Protein 3B8B (pdb70)

Organism: Bacteroides thetaiotaomicron (strain ATCC 29148 / DSM 2079 / JCM 5827 / CCUG 10774 / NCTC 10582 / VPI-5482 / E50) (NCBI:txid226186)

Structure (mmCIF, N/CA/C/O backbone):
data_3B8B
#
_entry.id   3B8B
#
_cell.length_a   93.927
_cell.length_b   93.927
_cell.length_c   140.783
_cell.angle_alpha   90.000
_cell.angle_beta   90.000
_cell.angle_gamma   120.000
#
_symmetry.space_group_name_H-M   'P 61 2 2'
#
loop_
_entity.id
_entity.type
_entity.pdbx_description
1 polymer 'CysQ, sulfite synthesis pathway protein'
2 non-polymer 'SULFATE ION'
3 non-polymer 'CHLORIDE ION'
4 water water
#
loop_
_atom_site.group_PDB
_atom_site.id
_atom_site.type_symbol
_atom_site.label_atom_id
_atom_site.label_alt_id
_atom_site.label_comp_id
_atom_site.label_asym_id
_atom_site.label_entity_id
_atom_site.label_seq_id
_atom_site.pdbx_PDB_ins_code
_atom_site.Cartn_x
_atom_site.Cartn_y
_atom_site.Cartn_z
_atom_site.occupancy
_atom_site.B_iso_or_equiv
_atom_site.auth_seq_id
_atom_site.auth_comp_id
_atom_site.auth_asym_id
_atom_site.auth_atom_id
_atom_site.pdbx_PDB_model_num
ATOM 1 N N . ASN A 1 17 ? 21.372 28.080 12.128 1.00 44.88 -7 ASN A N 1
ATOM 2 C CA . ASN A 1 17 ? 22.702 27.556 12.462 1.00 44.81 -7 ASN A CA 1
ATOM 3 C C . ASN A 1 17 ? 23.656 28.371 11.600 1.00 43.29 -7 ASN A C 1
ATOM 4 O O . ASN A 1 17 ? 23.713 29.604 11.753 1.00 43.90 -7 ASN A O 1
ATOM 9 N N . LEU A 1 18 ? 24.384 27.736 10.690 1.00 40.42 -6 LEU A N 1
ATOM 10 C CA . LEU A 1 18 ? 24.696 28.461 9.472 1.00 37.83 -6 LEU A CA 1
ATOM 11 C C . LEU A 1 18 ? 23.395 28.487 8.608 1.00 36.07 -6 LEU A C 1
ATOM 12 O O . LEU A 1 18 ? 23.298 29.378 7.771 1.00 37.06 -6 LEU A O 1
ATOM 17 N N . TYR A 1 19 ? 22.430 27.561 8.836 1.00 33.61 -5 TYR A N 1
ATOM 18 C CA . TYR A 1 19 ? 21.165 27.351 7.977 1.00 31.10 -5 TYR A CA 1
ATOM 19 C C . TYR A 1 19 ? 19.801 27.910 8.384 1.00 29.49 -5 TYR A C 1
ATOM 20 O O . TYR A 1 19 ? 18.888 28.008 7.541 1.00 28.16 -5 TYR A O 1
ATOM 29 N N . PHE A 1 20 ? 19.588 28.227 9.665 1.00 27.50 -4 PHE A N 1
ATOM 30 C CA A PHE A 1 20 ? 18.305 28.730 10.107 0.50 26.87 -4 PHE A CA 1
ATOM 31 C CA B PHE A 1 20 ? 18.304 28.726 10.105 0.50 26.83 -4 PHE A CA 1
ATOM 32 C C . PHE A 1 20 ? 17.903 30.006 9.369 1.00 25.21 -4 PHE A C 1
ATOM 33 O O . PHE A 1 20 ? 16.774 30.151 8.954 1.00 24.31 -4 PHE A O 1
ATOM 48 N N . GLN A 1 21 ? 18.847 30.931 9.186 1.00 23.62 -3 GLN A N 1
ATOM 49 C CA . GLN A 1 21 ? 18.506 32.177 8.511 1.00 22.95 -3 GLN A CA 1
ATOM 50 C C . GLN A 1 21 ? 18.073 31.930 7.067 1.00 20.66 -3 GLN A C 1
ATOM 51 O O . GLN A 1 21 ? 17.167 32.559 6.586 1.00 18.04 -3 GLN A O 1
ATOM 57 N N . SER A 1 22 ? 18.741 30.994 6.379 1.00 19.38 -2 SER A N 1
ATOM 58 C CA . SER A 1 22 ? 18.318 30.668 5.026 1.00 19.05 -2 SER A CA 1
ATOM 59 C C . SER A 1 22 ? 16.917 30.037 4.975 1.00 18.59 -2 SER A C 1
ATOM 60 O O . SER A 1 22 ? 16.131 30.304 4.066 1.00 18.27 -2 SER A O 1
ATOM 63 N N . ASN A 1 23 ? 16.589 29.204 5.967 1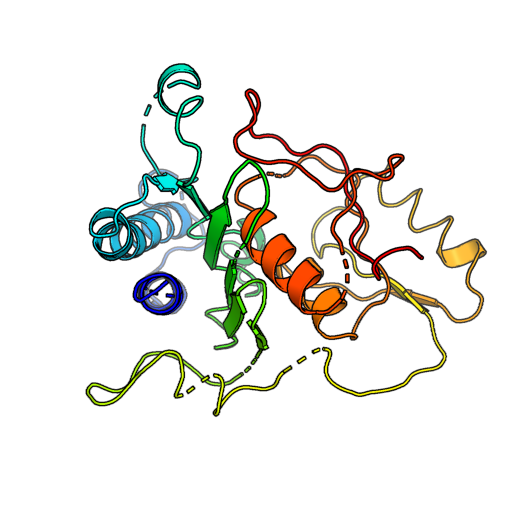.00 18.16 -1 ASN A N 1
ATOM 64 C CA . ASN A 1 23 ? 15.215 28.693 6.051 1.00 19.43 -1 ASN A CA 1
ATOM 65 C C . ASN A 1 23 ? 14.174 29.789 6.267 1.00 18.20 -1 ASN A C 1
ATOM 66 O O . ASN A 1 23 ? 13.110 29.780 5.694 1.00 18.97 -1 ASN A O 1
ATOM 71 N N . ALA A 1 24 ? 14.503 30.744 7.122 1.00 18.87 0 ALA A N 1
ATOM 72 C CA . ALA A 1 24 ? 13.649 31.904 7.328 1.00 19.35 0 ALA A CA 1
ATOM 73 C C . ALA A 1 24 ? 13.427 32.676 6.025 1.00 18.59 0 ALA A C 1
ATOM 74 O O . ALA A 1 24 ? 12.316 33.039 5.667 1.00 19.89 0 ALA A O 1
ATOM 84 N N . ALA A 1 26 ? 13.663 31.439 3.036 1.00 18.25 2 ALA A N 1
ATOM 85 C CA . ALA A 1 26 ? 12.820 30.577 2.204 1.00 18.32 2 ALA A CA 1
ATOM 86 C C . ALA A 1 26 ? 11.339 30.785 2.494 1.00 18.06 2 ALA A C 1
ATOM 87 O O . ALA A 1 26 ? 10.514 30.892 1.582 1.00 18.22 2 ALA A O 1
ATOM 89 N N . ALA A 1 27 ? 10.999 30.860 3.768 1.00 18.37 3 ALA A N 1
ATOM 90 C CA . ALA A 1 27 ? 9.615 31.093 4.175 1.00 18.88 3 ALA A CA 1
ATOM 91 C C . ALA A 1 27 ? 9.087 32.439 3.659 1.00 19.45 3 ALA A C 1
ATOM 92 O O . ALA A 1 27 ? 7.966 32.535 3.136 1.00 19.38 3 ALA A O 1
ATOM 94 N N . ILE A 1 28 ? 9.899 33.480 3.767 1.00 18.82 4 ILE A N 1
ATOM 95 C CA . ILE A 1 28 ? 9.534 34.806 3.277 1.00 19.44 4 ILE A CA 1
ATOM 96 C C . ILE A 1 28 ? 9.326 34.759 1.761 1.00 19.34 4 ILE A C 1
ATOM 97 O O . ILE A 1 28 ? 8.320 35.224 1.230 1.00 20.61 4 ILE A O 1
ATOM 102 N N . ASP A 1 29 ? 10.303 34.186 1.056 1.00 19.38 5 ASP A N 1
ATOM 103 C CA . ASP A 1 29 ? 10.266 34.029 -0.406 1.00 19.23 5 ASP A CA 1
ATOM 104 C C . ASP A 1 29 ? 8.985 33.301 -0.807 1.00 19.25 5 ASP A C 1
ATOM 105 O O . ASP A 1 29 ? 8.236 33.772 -1.682 1.00 19.57 5 ASP A O 1
ATOM 110 N N . ALA A 1 30 ? 8.733 32.171 -0.157 1.00 18.87 6 ALA A N 1
ATOM 111 C CA . ALA A 1 30 ? 7.552 31.363 -0.455 1.00 19.09 6 ALA A CA 1
ATOM 112 C C . ALA A 1 30 ? 6.244 32.155 -0.242 1.00 19.16 6 ALA A C 1
ATOM 113 O O . ALA A 1 30 ? 5.305 32.064 -1.054 1.00 19.45 6 ALA A O 1
ATOM 115 N N . ALA A 1 31 ? 6.174 32.882 0.870 1.00 19.90 7 ALA A N 1
ATOM 116 C CA . ALA A 1 31 ? 4.954 33.618 1.195 1.00 19.49 7 ALA A CA 1
ATOM 117 C C . ALA A 1 31 ? 4.673 34.673 0.125 1.00 19.92 7 ALA A C 1
ATOM 118 O O . ALA A 1 31 ? 3.518 34.889 -0.277 1.00 20.88 7 ALA A O 1
ATOM 120 N N . LEU A 1 32 ? 5.709 35.388 -0.298 1.00 19.23 8 LEU A N 1
ATOM 121 C CA . LEU A 1 32 ? 5.542 36.420 -1.322 1.00 19.52 8 LEU A CA 1
ATOM 122 C C . LEU A 1 32 ? 5.149 35.821 -2.669 1.00 20.24 8 LEU A C 1
ATOM 123 O O . LEU A 1 32 ? 4.312 36.364 -3.396 1.00 20.44 8 LEU A O 1
ATOM 128 N N . LYS A 1 33 ? 5.781 34.707 -3.029 1.00 20.16 9 LYS A N 1
ATOM 129 C CA . LYS A 1 33 ? 5.433 34.028 -4.264 1.00 21.24 9 LYS A CA 1
ATOM 130 C C . LYS A 1 33 ? 3.953 33.582 -4.238 1.00 19.83 9 LYS A C 1
ATOM 131 O O . LYS A 1 33 ? 3.225 33.744 -5.246 1.00 20.40 9 LYS A O 1
ATOM 137 N N . ALA A 1 34 ? 3.516 32.999 -3.123 1.00 19.64 10 ALA A N 1
ATOM 138 C CA . ALA A 1 34 ? 2.118 32.607 -2.966 1.00 20.13 10 ALA A CA 1
ATOM 139 C C . ALA A 1 34 ? 1.213 33.822 -3.106 1.00 19.39 10 ALA A C 1
ATOM 140 O O . ALA A 1 34 ? 0.168 33.787 -3.774 1.00 18.87 10 ALA A O 1
ATOM 142 N N . GLY A 1 35 ? 1.605 34.897 -2.452 1.00 20.12 11 GLY A N 1
ATOM 143 C CA . GLY A 1 35 ? 0.873 36.154 -2.507 1.00 20.25 11 GLY A CA 1
ATOM 144 C C . GLY A 1 35 ? 0.613 36.623 -3.921 1.00 20.91 11 GLY A C 1
ATOM 145 O O . GLY A 1 35 ? -0.501 37.027 -4.256 1.00 20.67 11 GLY A O 1
ATOM 146 N N . GLU A 1 36 ? 1.639 36.571 -4.765 1.00 21.89 12 GLU A N 1
ATOM 147 C CA A GLU A 1 36 ? 1.533 36.936 -6.176 0.50 21.96 12 GLU A CA 1
ATOM 148 C CA B GLU A 1 36 ? 1.469 36.976 -6.165 0.50 21.69 12 GLU A CA 1
ATOM 149 C C . GLU A 1 36 ? 0.469 36.099 -6.903 1.00 21.50 12 GLU A C 1
ATOM 150 O O . GLU A 1 36 ? -0.346 36.629 -7.672 1.00 20.92 12 GLU A O 1
ATOM 161 N N . LYS A 1 37 ? 0.507 34.781 -6.683 1.00 21.42 13 LYS A N 1
ATOM 162 C CA . LYS A 1 37 ? -0.439 33.883 -7.326 1.00 21.29 13 LYS A CA 1
ATOM 163 C C . LYS A 1 37 ? -1.869 34.212 -6.898 1.00 21.40 13 LYS A C 1
ATOM 164 O O . LYS A 1 37 ? -2.789 34.230 -7.712 1.00 20.72 13 LYS A O 1
ATOM 170 N N . ILE A 1 38 ? -2.042 34.436 -5.603 1.00 20.37 14 ILE A N 1
ATOM 171 C CA . ILE A 1 38 ? -3.362 34.729 -5.064 1.00 20.37 14 ILE A CA 1
ATOM 172 C C . ILE A 1 38 ? -3.886 36.043 -5.633 1.00 20.38 14 ILE A C 1
ATOM 173 O O . ILE A 1 38 ? -5.041 36.140 -6.036 1.00 19.17 14 ILE A O 1
ATOM 178 N N . LEU A 1 39 ? -3.044 37.067 -5.611 1.00 21.58 15 LEU A N 1
ATOM 179 C CA A LEU A 1 39 ? -3.466 38.397 -6.013 0.50 22.78 15 LEU A CA 1
ATOM 180 C CA B LEU A 1 39 ? -3.446 38.401 -6.057 0.50 22.66 15 LEU A CA 1
ATOM 181 C C . LEU A 1 39 ? -3.793 38.422 -7.516 1.00 23.72 15 LEU A C 1
ATOM 182 O O . LEU A 1 39 ? -4.733 39.116 -7.937 1.00 25.03 15 LEU A O 1
ATOM 191 N N . SER A 1 40 ? -3.055 37.658 -8.315 1.00 23.95 16 SER A N 1
ATOM 192 C CA A SER A 1 40 ? -3.335 37.615 -9.747 0.50 24.24 16 SER A CA 1
ATOM 193 C CA B SER A 1 40 ? -3.319 37.577 -9.753 0.50 24.82 16 SER A CA 1
ATOM 194 C C . SER A 1 40 ? -4.775 37.164 -10.000 1.00 24.80 16 SER A C 1
ATOM 195 O O . SER A 1 40 ? -5.453 37.765 -10.826 1.00 26.22 16 SER A O 1
ATOM 200 N N . ILE A 1 41 ? -5.250 36.165 -9.245 1.00 23.17 17 ILE A N 1
ATOM 201 C CA . ILE A 1 41 ? -6.629 35.691 -9.323 1.00 22.59 17 ILE A CA 1
ATOM 202 C C . ILE A 1 41 ? -7.601 36.722 -8.703 1.00 21.54 17 ILE A C 1
ATOM 203 O O . ILE A 1 41 ? -8.640 37.039 -9.291 1.00 21.34 17 ILE A O 1
ATOM 208 N N . TYR A 1 42 ? -7.230 37.262 -7.540 1.00 20.50 18 TYR A N 1
ATOM 209 C CA . TYR A 1 42 ? -8.113 38.200 -6.839 1.00 20.93 18 TYR A CA 1
ATOM 210 C C . TYR A 1 42 ? -8.404 39.436 -7.682 1.00 21.06 18 TYR A C 1
ATOM 211 O O . TYR A 1 42 ? -9.532 39.966 -7.670 1.00 20.95 18 TYR A O 1
ATOM 220 N N . GLU A 1 43 ? -7.387 39.914 -8.390 1.00 22.02 19 GLU A N 1
ATOM 221 C CA . GLU A 1 43 ? -7.484 41.151 -9.164 1.00 24.65 19 GLU A CA 1
ATOM 222 C C . GLU A 1 43 ? -7.992 40.937 -10.588 1.00 25.58 19 GLU A C 1
ATOM 223 O O . GLU A 1 43 ? -8.262 41.904 -11.292 1.00 26.86 19 GLU A O 1
ATOM 229 N N . ASP A 1 44 ? -8.083 39.692 -11.034 1.00 26.27 20 ASP A N 1
ATOM 230 C CA . ASP A 1 44 ? -8.421 39.447 -12.443 1.00 27.82 20 ASP A CA 1
ATOM 231 C C . ASP A 1 44 ? -9.893 39.760 -12.634 1.00 28.46 20 ASP A C 1
ATOM 232 O O . ASP A 1 44 ? -10.744 39.176 -11.951 1.00 28.57 20 ASP A O 1
ATOM 237 N N . PRO A 1 45 ? -10.202 40.693 -13.556 1.00 30.57 21 PRO A N 1
ATOM 238 C CA . PRO A 1 45 ? -11.600 41.026 -13.826 1.00 31.79 21 PRO A CA 1
ATOM 239 C C . PRO A 1 45 ? -12.376 39.833 -14.396 1.00 33.00 21 PRO A C 1
ATOM 240 O O . PRO A 1 45 ? -13.594 39.772 -14.246 1.00 33.83 21 PRO A O 1
ATOM 244 N N . LYS A 1 46 ? -11.671 38.886 -15.020 1.00 34.25 22 LYS A N 1
ATOM 245 C CA . LYS A 1 46 ? -12.301 37.650 -15.510 1.00 35.06 22 LYS A CA 1
ATOM 246 C C . LYS A 1 46 ? -12.619 36.632 -14.402 1.00 35.60 22 LYS A C 1
ATOM 247 O O . LYS A 1 46 ? -13.336 35.667 -14.645 1.00 35.59 22 LYS A O 1
ATOM 253 N N . SER A 1 47 ? -12.086 36.824 -13.194 1.00 35.43 23 SER A N 1
ATOM 254 C CA . SER A 1 47 ? -12.370 35.886 -12.117 1.00 35.77 23 SER A CA 1
ATOM 255 C C . SER A 1 47 ? -13.831 35.981 -11.753 1.00 37.34 23 SER A C 1
ATOM 256 O O . SER A 1 47 ? -14.358 37.084 -11.583 1.00 37.66 23 SER A O 1
ATOM 259 N N . ASP A 1 48 ? -14.480 34.824 -11.630 1.00 39.22 24 ASP A N 1
ATOM 260 C CA . ASP A 1 48 ? -15.906 34.761 -11.308 1.00 40.09 24 ASP A CA 1
ATOM 261 C C . ASP A 1 48 ? -16.101 34.442 -9.831 1.00 41.05 24 ASP A C 1
ATOM 262 O O . ASP A 1 48 ? -16.150 33.273 -9.422 1.00 40.81 24 ASP A O 1
ATOM 267 N N . PHE A 1 49 ? -16.239 35.498 -9.035 1.00 42.22 25 PHE A N 1
ATOM 268 C CA . PHE A 1 49 ? -16.382 35.357 -7.593 1.00 43.89 25 PHE A CA 1
ATOM 269 C C . PHE A 1 49 ? -17.787 34.910 -7.147 1.00 44.82 25 PHE A C 1
ATOM 270 O O . PHE A 1 49 ? -18.085 34.928 -5.952 1.00 45.62 25 PHE A O 1
ATOM 278 N N . GLU A 1 50 ? -18.629 34.488 -8.096 1.00 45.97 26 GLU A N 1
ATOM 279 C CA A GLU A 1 50 ? -19.954 33.953 -7.775 0.50 46.20 26 GLU A CA 1
ATOM 280 C CA B GLU A 1 50 ? -19.954 33.962 -7.783 0.50 46.22 26 GLU A CA 1
ATOM 281 C C . GLU A 1 50 ? -19.984 32.426 -7.833 1.00 46.74 26 GLU A C 1
ATOM 282 O O . GLU A 1 50 ? -20.966 31.813 -7.409 1.00 47.14 26 GLU A O 1
ATOM 293 N N . ILE A 1 51 ? -18.911 31.806 -8.344 1.00 47.11 27 ILE A N 1
ATOM 294 C CA . ILE A 1 51 ? -18.838 30.330 -8.455 1.00 47.18 27 ILE A CA 1
ATOM 295 C C . ILE A 1 51 ? -18.995 29.643 -7.096 1.00 47.56 27 ILE A C 1
ATOM 296 O O . ILE A 1 51 ? -18.299 29.989 -6.137 1.00 48.84 27 ILE A O 1
ATOM 301 N N . ALA A 1 55 ? -15.947 24.518 -5.056 1.00 45.95 31 ALA A N 1
ATOM 302 C CA . ALA A 1 55 ? -15.957 24.116 -6.467 1.00 45.98 31 ALA A CA 1
ATOM 303 C C . ALA A 1 55 ? -14.541 24.096 -7.052 1.00 46.04 31 ALA A C 1
ATOM 304 O O . ALA A 1 55 ? -13.732 24.982 -6.761 1.00 46.30 31 ALA A O 1
ATOM 306 N N . ASP A 1 56 ? -14.261 23.095 -7.885 1.00 45.70 32 ASP A N 1
ATOM 307 C CA . ASP A 1 56 ? -12.934 22.902 -8.503 1.00 45.32 32 ASP A CA 1
ATOM 308 C C . ASP A 1 56 ? -12.399 24.125 -9.232 1.00 44.54 32 ASP A C 1
ATOM 309 O O . ASP A 1 56 ? -11.188 24.347 -9.261 1.00 44.91 32 ASP A O 1
ATOM 314 N N . ASN A 1 57 ? -13.298 24.886 -9.849 1.00 42.85 33 ASN A N 1
ATOM 315 C CA . ASN A 1 57 ? -12.904 26.035 -10.658 1.00 41.69 33 ASN A CA 1
ATOM 316 C C . ASN A 1 57 ? -13.240 27.377 -10.009 1.00 38.62 33 ASN A C 1
ATOM 317 O O . ASN A 1 57 ? -13.200 28.416 -10.675 1.00 38.16 33 ASN A O 1
ATOM 322 N N . SER A 1 58 ? -13.574 27.368 -8.720 1.00 35.64 34 SER A N 1
ATOM 323 C CA . SER A 1 58 ? -13.803 28.618 -8.033 1.00 33.15 34 SER A CA 1
ATOM 324 C C . SER A 1 58 ? -12.463 29.350 -7.912 1.00 31.81 34 SER A C 1
ATOM 325 O O . SER A 1 58 ? -11.400 28.709 -7.807 1.00 30.03 34 SER A O 1
ATOM 328 N N . PRO A 1 59 ? -12.500 30.691 -7.976 1.00 30.52 35 PRO A N 1
ATOM 329 C CA . PRO A 1 59 ? -11.323 31.505 -7.678 1.00 29.37 35 PRO A CA 1
ATOM 330 C C . PRO A 1 59 ? -10.604 31.085 -6.402 1.00 27.75 35 PRO A C 1
ATOM 331 O O . PRO A 1 59 ? -9.367 31.056 -6.379 1.00 26.48 35 PRO A O 1
ATOM 335 N N . LEU A 1 60 ? -11.354 30.763 -5.351 1.00 26.54 36 LEU A N 1
ATOM 336 C CA . LEU A 1 60 ? -10.750 30.382 -4.093 1.00 26.73 36 LEU A CA 1
ATOM 337 C C . LEU A 1 60 ? -9.949 29.078 -4.247 1.00 25.80 36 LEU A C 1
ATOM 338 O O . LEU A 1 60 ? -8.807 28.982 -3.819 1.00 25.07 36 LEU A O 1
ATOM 343 N N . THR A 1 61 ? -10.580 28.075 -4.842 1.00 25.77 37 THR A N 1
ATOM 344 C CA . THR A 1 61 ? -9.946 26.783 -4.994 1.00 25.55 37 THR A CA 1
ATOM 345 C C . THR A 1 61 ? -8.661 26.889 -5.801 1.00 24.62 37 THR A C 1
ATOM 346 O O . THR A 1 61 ? -7.617 26.342 -5.404 1.00 25.08 37 THR A O 1
ATOM 350 N N . ILE A 1 62 ? -8.725 27.635 -6.900 1.00 23.56 38 ILE A N 1
ATOM 351 C CA . ILE A 1 62 ? -7.588 27.817 -7.781 1.00 23.51 38 ILE A CA 1
ATOM 352 C C . ILE A 1 62 ? -6.476 28.599 -7.069 1.00 22.15 38 ILE A C 1
ATOM 353 O O . ILE A 1 62 ? -5.315 28.208 -7.091 1.00 22.47 38 ILE A O 1
ATOM 358 N N . ALA A 1 63 ? -6.836 29.691 -6.401 1.00 21.24 39 ALA A N 1
ATOM 359 C CA . ALA A 1 63 ? -5.844 30.480 -5.672 1.00 21.67 39 ALA A CA 1
ATOM 360 C C . ALA A 1 63 ? -5.148 29.671 -4.587 1.00 21.54 39 ALA A C 1
ATOM 361 O O . ALA A 1 63 ? -3.925 29.781 -4.425 1.00 20.63 39 ALA A O 1
ATOM 363 N N . ASP A 1 64 ? -5.917 28.897 -3.819 1.00 21.90 40 ASP A N 1
ATOM 364 C CA A ASP A 1 64 ? -5.344 28.092 -2.744 0.50 22.47 40 ASP A CA 1
ATOM 365 C CA B ASP A 1 64 ? -5.330 28.102 -2.743 0.50 22.72 40 ASP A CA 1
ATOM 366 C C . ASP A 1 64 ? -4.359 27.071 -3.335 1.00 22.65 40 ASP A C 1
ATOM 367 O O . ASP A 1 64 ? -3.242 26.870 -2.806 1.00 22.51 40 ASP A O 1
ATOM 376 N N . ARG A 1 65 ? -4.760 26.446 -4.440 1.00 22.55 41 ARG A N 1
ATOM 377 C CA A ARG A 1 65 ? -3.883 25.456 -5.092 0.50 22.54 41 ARG A CA 1
ATOM 378 C CA B ARG A 1 65 ? -3.913 25.466 -5.119 0.50 22.79 41 ARG A CA 1
ATOM 379 C C . ARG A 1 65 ? -2.611 26.104 -5.622 1.00 22.13 41 ARG A C 1
ATOM 380 O O . ARG A 1 65 ? -1.512 25.581 -5.399 1.00 21.69 41 ARG A O 1
ATOM 395 N N . LYS A 1 66 ? -2.736 27.225 -6.326 1.00 21.09 42 LYS A N 1
ATOM 396 C CA . LYS A 1 66 ? -1.554 27.864 -6.919 1.00 21.86 42 LYS A CA 1
ATOM 397 C C . LYS A 1 66 ? -0.614 28.393 -5.818 1.00 20.35 42 LYS A C 1
ATOM 398 O O . LYS A 1 66 ? 0.619 28.350 -5.962 1.00 20.61 42 LYS A O 1
ATOM 404 N N . ALA A 1 67 ? -1.199 28.892 -4.729 1.00 20.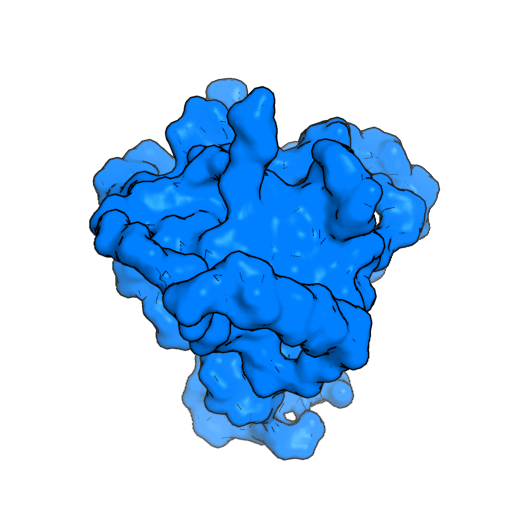00 43 ALA A N 1
ATOM 405 C CA . ALA A 1 67 ? -0.419 29.351 -3.576 1.00 19.64 43 ALA A CA 1
ATOM 406 C C . ALA A 1 67 ? 0.355 28.197 -2.961 1.00 19.36 43 ALA A C 1
ATOM 407 O O . ALA A 1 67 ? 1.548 28.319 -2.664 1.00 19.15 43 ALA A O 1
ATOM 409 N N . HIS A 1 68 ? -0.336 27.084 -2.753 1.00 19.54 44 HIS A N 1
ATOM 410 C CA . HIS A 1 68 ? 0.298 25.878 -2.209 1.00 19.65 44 HIS A CA 1
ATOM 411 C C . HIS A 1 68 ? 1.471 25.449 -3.079 1.00 19.12 44 HIS A C 1
ATOM 412 O O . HIS A 1 68 ? 2.559 25.179 -2.586 1.00 19.61 44 HIS A O 1
ATOM 419 N N . GLU A 1 69 ? 1.251 25.413 -4.385 1.00 20.43 45 GLU A N 1
ATOM 420 C CA . GLU A 1 69 ? 2.282 24.967 -5.321 1.00 20.77 45 GLU A CA 1
ATOM 421 C C . GLU A 1 69 ? 3.505 25.875 -5.257 1.00 20.34 45 GLU A C 1
ATOM 422 O O . GLU A 1 69 ? 4.642 25.381 -5.262 1.00 19.79 45 GLU A O 1
ATOM 428 N N . ALA A 1 70 ? 3.277 27.194 -5.190 1.00 19.70 46 ALA A N 1
ATOM 429 C CA . ALA A 1 70 ? 4.358 28.181 -5.102 1.00 19.63 46 ALA A CA 1
ATOM 430 C C . ALA A 1 70 ? 5.168 27.985 -3.826 1.00 19.60 46 ALA A C 1
ATOM 431 O O . ALA A 1 70 ? 6.401 28.062 -3.822 1.00 19.75 46 ALA A O 1
ATOM 433 N N . ILE A 1 71 ? 4.463 27.721 -2.741 1.00 19.12 47 ILE A N 1
ATOM 434 C CA . ILE A 1 71 ? 5.118 27.563 -1.447 1.00 19.34 47 ILE A CA 1
ATOM 435 C C . ILE A 1 71 ? 5.949 26.283 -1.417 1.00 19.13 47 ILE A C 1
ATOM 436 O O . ILE A 1 71 ? 7.112 26.340 -1.050 1.00 18.49 47 ILE A O 1
ATOM 441 N N . VAL A 1 72 ? 5.355 25.145 -1.792 1.00 18.72 48 VAL A N 1
ATOM 442 C CA . VAL A 1 72 ? 6.077 23.875 -1.669 1.00 18.75 48 VAL A CA 1
ATOM 443 C C . VAL A 1 72 ? 7.234 23.779 -2.671 1.00 18.66 48 VAL A C 1
ATOM 444 O O . VAL A 1 72 ? 8.226 23.088 -2.415 1.00 18.91 48 VAL A O 1
ATOM 448 N N . ALA A 1 73 ? 7.151 24.489 -3.795 1.00 18.84 49 ALA A N 1
ATOM 449 C CA . ALA A 1 73 ? 8.257 24.524 -4.744 1.00 18.69 49 ALA A CA 1
ATOM 450 C C . ALA A 1 73 ? 9.529 24.975 -4.025 1.00 19.11 49 ALA A C 1
ATOM 451 O O . ALA A 1 73 ? 10.619 24.495 -4.331 1.00 19.42 49 ALA A O 1
ATOM 453 N N . ILE A 1 74 ? 9.381 25.866 -3.047 1.00 18.27 50 ILE A N 1
ATOM 454 C CA . ILE A 1 74 ? 10.495 26.331 -2.226 1.00 18.65 50 ILE A CA 1
ATOM 455 C C . ILE A 1 74 ? 10.695 25.454 -0.983 1.00 18.38 50 ILE A C 1
ATOM 456 O O . ILE A 1 74 ? 11.793 24.945 -0.782 1.00 18.93 50 ILE A O 1
ATOM 461 N N . LEU A 1 75 ? 9.650 25.243 -0.185 1.00 18.29 51 LEU A N 1
ATOM 462 C CA . LEU A 1 75 ? 9.827 24.537 1.082 1.00 18.05 51 LEU A CA 1
ATOM 463 C C . LEU A 1 75 ? 10.248 23.068 0.907 1.00 17.39 51 LEU A C 1
ATOM 464 O O . LEU A 1 75 ? 10.956 22.520 1.745 1.00 18.26 51 LEU A O 1
ATOM 469 N N . ASN A 1 76 ? 9.853 22.435 -0.191 1.00 18.33 52 ASN A N 1
ATOM 470 C CA . ASN A 1 76 ? 10.273 21.050 -0.427 1.00 18.43 52 ASN A CA 1
ATOM 471 C C . ASN A 1 76 ? 11.796 20.907 -0.542 1.00 18.61 52 ASN A C 1
ATOM 472 O O . ASN A 1 76 ? 12.345 19.820 -0.333 1.00 20.12 52 ASN A O 1
ATOM 477 N N . GLU A 1 77 ? 12.456 21.996 -0.936 1.00 18.56 53 GLU A N 1
ATOM 478 C CA . GLU A 1 77 ? 13.916 22.034 -1.092 1.00 18.23 53 GLU A CA 1
ATOM 479 C C . GLU A 1 77 ? 14.665 22.091 0.248 1.00 18.17 53 GLU A C 1
ATOM 480 O O . GLU A 1 77 ? 15.849 21.752 0.339 1.00 17.23 53 GLU A O 1
ATOM 486 N N . THR A 1 78 ? 13.973 22.588 1.267 1.00 18.39 54 THR A N 1
ATOM 487 C CA . THR A 1 78 ? 14.544 22.690 2.578 1.00 19.00 54 THR A CA 1
ATOM 488 C C . THR A 1 78 ? 14.648 21.313 3.202 1.00 19.59 54 THR A C 1
ATOM 489 O O . THR A 1 78 ? 13.998 20.353 2.757 1.00 20.06 54 THR A O 1
ATOM 493 N N . PRO A 1 79 ? 15.424 21.196 4.288 1.00 20.95 55 PRO A N 1
ATOM 494 C CA . PRO A 1 79 ? 15.514 19.935 4.967 1.00 21.94 55 PRO A CA 1
ATOM 495 C C . PRO A 1 79 ? 14.301 19.491 5.755 1.00 22.42 55 PRO A C 1
ATOM 496 O O . PRO A 1 79 ? 14.341 18.431 6.341 1.00 23.43 55 PRO A O 1
ATOM 500 N N . PHE A 1 80 ? 13.230 20.290 5.810 1.00 21.55 56 PHE A N 1
ATOM 501 C CA . PHE A 1 80 ? 12.123 19.977 6.679 1.00 20.99 56 PHE A CA 1
ATOM 502 C C . PHE A 1 80 ? 10.850 19.637 5.912 1.00 20.96 56 PHE A C 1
ATOM 503 O O . PHE A 1 80 ? 10.514 20.305 4.927 1.00 20.64 56 PHE A O 1
ATOM 511 N N . PRO A 1 81 ? 10.113 18.643 6.392 1.00 21.49 57 PRO A N 1
ATOM 512 C CA . PRO A 1 81 ? 8.859 18.242 5.778 1.00 21.91 57 PRO A CA 1
ATOM 513 C C . PRO A 1 81 ? 7.761 19.303 5.940 1.00 21.79 57 PRO A C 1
ATOM 514 O O . PRO A 1 81 ? 7.857 20.167 6.813 1.00 21.32 57 PRO A O 1
ATOM 518 N N . VAL A 1 82 ? 6.733 19.214 5.097 1.00 21.97 58 VAL A N 1
ATOM 519 C CA . VAL A 1 82 ? 5.685 20.219 4.994 1.00 21.92 58 VAL A CA 1
ATOM 520 C C . VAL A 1 82 ? 4.315 19.648 5.305 1.00 22.56 58 VAL A C 1
ATOM 521 O O . VAL A 1 82 ? 3.888 18.630 4.702 1.00 23.22 58 VAL A O 1
ATOM 525 N N . LEU A 1 83 ? 3.645 20.288 6.253 1.00 22.32 59 LEU A N 1
ATOM 526 C CA . LEU A 1 83 ? 2.269 20.008 6.596 1.00 23.70 59 LEU A CA 1
ATOM 527 C C . LEU A 1 83 ? 1.468 21.218 6.144 1.00 24.55 59 LEU A C 1
ATOM 528 O O . LEU A 1 83 ? 1.519 22.283 6.778 1.00 22.90 59 LEU A O 1
ATOM 533 N N . SER A 1 84 ? 0.770 21.063 5.020 1.00 27.18 60 SER A N 1
ATOM 534 C CA . SER A 1 84 ? 0.000 22.168 4.395 1.00 27.51 60 SER A CA 1
ATOM 535 C C . SER A 1 84 ? -1.470 21.903 4.448 1.00 30.17 60 SER A C 1
ATOM 536 O O . SER A 1 84 ? -1.938 20.761 4.268 1.00 29.84 60 SER A O 1
ATOM 539 N N . GLU A 1 85 ? -2.219 22.988 4.630 1.00 30.97 61 GLU A N 1
ATOM 540 C CA . GLU A 1 85 ? -3.664 22.950 4.518 1.00 32.21 61 GLU A CA 1
ATOM 541 C C . GLU A 1 85 ? -4.123 22.379 3.159 1.00 32.98 61 GLU A C 1
ATOM 542 O O . GLU A 1 85 ? -5.166 21.692 3.113 1.00 33.02 61 GLU A O 1
ATOM 548 N N . GLU A 1 86 ? -3.358 22.655 2.086 1.00 33.03 62 GLU A N 1
ATOM 549 C CA A GLU A 1 86 ? -3.716 22.213 0.721 0.50 33.88 62 GLU A CA 1
ATOM 550 C CA B GLU A 1 86 ? -3.670 22.220 0.704 0.50 34.06 62 GLU A CA 1
ATOM 551 C C . GLU A 1 86 ? -2.964 20.930 0.286 1.00 34.51 62 GLU A C 1
ATOM 552 O O . GLU A 1 86 ? -3.105 20.464 -0.858 1.00 35.33 62 GLU A O 1
ATOM 563 N N . GLY A 1 87 ? -2.190 20.346 1.200 1.00 35.71 63 GLY A N 1
ATOM 564 C CA . GLY A 1 87 ? -1.390 19.176 0.899 1.00 36.24 63 GLY A CA 1
ATOM 565 C C . GLY A 1 87 ? -2.256 17.945 0.864 1.00 38.54 63 GLY A C 1
ATOM 566 O O . GLY A 1 87 ? -3.345 17.938 1.426 1.00 38.77 63 GLY A O 1
ATOM 567 N N . LYS A 1 88 ? -1.756 16.903 0.207 1.00 40.70 64 LYS A N 1
ATOM 568 C CA . LYS A 1 88 ? -2.426 15.605 0.195 1.00 42.26 64 LYS A CA 1
ATOM 569 C C . LYS A 1 88 ? -2.615 15.135 1.634 1.00 42.73 64 LYS A C 1
ATOM 570 O O . LYS A 1 88 ? -1.777 15.428 2.495 1.00 43.11 64 LYS A O 1
ATOM 584 N N . ASP A 1 91 ? -1.426 10.623 7.114 1.00 47.16 67 ASP A N 1
ATOM 585 C CA . ASP A 1 91 ? -1.722 10.133 8.461 1.00 45.90 67 ASP A CA 1
ATOM 586 C C . ASP A 1 91 ? -0.809 10.757 9.511 1.00 44.36 67 ASP A C 1
ATOM 587 O O . ASP A 1 91 ? 0.330 11.108 9.221 1.00 43.96 67 ASP A O 1
ATOM 592 N N . TYR A 1 92 ? -1.324 10.863 10.733 1.00 42.11 68 TYR A N 1
ATOM 593 C CA . TYR A 1 92 ? -0.534 11.238 11.899 1.00 41.33 68 TYR A CA 1
ATOM 594 C C . TYR A 1 92 ? 0.700 10.360 12.058 1.00 40.36 68 TYR A C 1
ATOM 595 O O . TYR A 1 92 ? 1.760 10.842 12.439 1.00 40.21 68 TYR A O 1
ATOM 604 N N . ALA A 1 93 ? 0.561 9.065 11.778 1.00 39.29 69 ALA A N 1
ATOM 605 C CA . ALA A 1 93 ? 1.690 8.144 11.895 1.00 38.66 69 ALA A CA 1
ATOM 606 C C . ALA A 1 93 ? 2.912 8.616 11.097 1.00 37.95 69 ALA A C 1
ATOM 607 O O . ALA A 1 93 ? 4.043 8.447 11.543 1.00 38.75 69 ALA A O 1
ATOM 609 N N . VAL A 1 94 ? 2.679 9.205 9.924 1.00 36.78 70 VAL A N 1
ATOM 610 C CA . VAL A 1 94 ? 3.754 9.750 9.091 1.00 36.10 70 VAL A CA 1
ATOM 611 C C . VAL A 1 94 ? 4.453 10.927 9.795 1.00 34.88 70 VAL A C 1
ATOM 612 O O . VAL A 1 94 ? 5.676 10.938 9.967 1.00 35.45 70 VAL A O 1
ATOM 616 N N . ARG A 1 95 ? 3.665 11.909 10.214 1.00 32.73 71 ARG A N 1
ATOM 617 C CA . ARG A 1 95 ? 4.231 13.171 10.714 1.00 31.42 71 ARG A CA 1
ATOM 618 C C . ARG A 1 95 ? 4.586 13.177 12.202 1.00 30.47 71 ARG A C 1
ATOM 619 O O . ARG A 1 95 ? 5.322 14.039 12.660 1.00 29.20 71 ARG A O 1
ATOM 627 N N A ARG A 1 96 ? 4.097 12.208 12.957 0.50 30.29 72 ARG A N 1
ATOM 628 N N B ARG A 1 96 ? 4.048 12.196 12.930 0.50 30.54 72 ARG A N 1
ATOM 629 C CA A ARG A 1 96 ? 4.345 12.189 14.391 0.50 30.63 72 ARG A CA 1
ATOM 630 C CA B ARG A 1 96 ? 4.352 11.980 14.341 0.50 30.86 72 ARG A CA 1
ATOM 631 C C A ARG A 1 96 ? 5.846 12.108 14.732 0.50 30.49 72 ARG A C 1
ATOM 632 C C B ARG A 1 96 ? 5.817 12.222 14.627 0.50 30.59 72 ARG A C 1
ATOM 633 O O A ARG A 1 96 ? 6.266 12.530 15.807 0.50 31.27 72 ARG A O 1
ATOM 634 O O B ARG A 1 96 ? 6.167 12.988 15.526 0.50 31.24 72 ARG A O 1
ATOM 649 N N . GLY A 1 97 ? 6.656 11.574 13.823 1.00 30.00 73 GLY A N 1
ATOM 650 C CA . GLY A 1 97 ? 8.101 11.527 14.031 1.00 29.77 73 GLY A CA 1
ATOM 651 C C . GLY A 1 97 ? 8.881 12.707 13.479 1.00 29.40 73 GLY A C 1
ATOM 652 O O . GLY A 1 97 ? 10.111 12.699 13.534 1.00 30.19 73 GLY A O 1
ATOM 653 N N . TRP A 1 98 ? 8.188 13.698 12.929 1.00 28.18 74 TRP A N 1
ATOM 654 C CA . TRP A 1 98 ? 8.840 14.917 12.441 1.00 28.08 74 TRP A CA 1
ATOM 655 C C . TRP A 1 98 ? 9.025 15.870 13.599 1.00 27.65 74 TRP A C 1
ATOM 656 O O . TRP A 1 98 ? 8.055 16.549 14.001 1.00 29.87 74 TRP A O 1
ATOM 667 N N . ASP A 1 99 ? 10.240 15.961 14.131 1.00 25.96 75 ASP A N 1
ATOM 668 C CA . ASP A 1 99 ? 10.519 16.898 15.222 1.00 25.66 75 ASP A CA 1
ATOM 669 C C . ASP A 1 99 ? 10.519 18.353 14.742 1.00 24.16 75 ASP A C 1
ATOM 670 O O . ASP A 1 99 ? 10.202 19.259 15.516 1.00 24.51 75 ASP A O 1
ATOM 675 N N . THR A 1 100 ? 10.894 18.560 13.482 1.00 21.90 76 THR A N 1
ATOM 676 C CA . THR A 1 100 ? 10.891 19.892 12.880 1.00 22.06 76 THR A CA 1
ATOM 677 C C . THR A 1 100 ? 10.147 19.804 11.563 1.00 21.40 76 THR A C 1
ATOM 678 O O . THR A 1 100 ? 10.395 18.901 10.744 1.00 21.11 76 THR A O 1
ATOM 682 N N . LEU A 1 101 ? 9.190 20.708 11.386 1.00 20.11 77 LEU A N 1
ATOM 683 C CA . LEU A 1 101 ? 8.340 20.692 10.205 1.00 19.50 77 LEU A CA 1
ATOM 684 C C . LEU A 1 101 ? 7.805 22.076 9.903 1.00 19.57 77 LEU A C 1
ATOM 685 O O . LEU A 1 101 ? 7.699 22.924 10.795 1.00 19.49 77 LEU A O 1
ATOM 690 N N . TRP A 1 102 ? 7.454 22.286 8.637 1.00 18.57 78 TRP A N 1
ATOM 691 C CA . TRP A 1 102 ? 6.722 23.468 8.231 1.00 18.49 78 TRP A CA 1
ATOM 692 C C . TRP A 1 102 ? 5.233 23.192 8.420 1.00 18.86 78 TRP A C 1
ATOM 693 O O . TRP A 1 102 ? 4.744 22.117 8.078 1.00 19.67 78 TRP A O 1
ATOM 704 N N . ILE A 1 103 ? 4.520 24.175 8.958 1.00 18.60 79 ILE A N 1
ATOM 705 C CA . ILE A 1 103 ? 3.062 24.127 9.069 1.00 18.87 79 ILE A CA 1
ATOM 706 C C . ILE A 1 103 ? 2.519 25.354 8.339 1.00 18.21 79 ILE A C 1
ATOM 707 O O . ILE A 1 103 ? 2.830 26.513 8.705 1.00 18.90 79 ILE A O 1
ATOM 712 N N . VAL A 1 104 ? 1.733 25.082 7.296 1.00 19.33 80 VAL A N 1
ATOM 713 C CA . VAL A 1 104 ? 1.390 26.093 6.280 1.00 19.19 80 VAL A CA 1
ATOM 714 C C . VAL A 1 104 ? -0.099 26.179 5.983 1.00 17.87 80 VAL A C 1
ATOM 715 O O . VAL A 1 104 ? -0.754 25.155 5.831 1.00 18.69 80 VAL A O 1
ATOM 719 N N . ASP A 1 105 ? -0.625 27.397 5.918 1.00 18.90 81 ASP A N 1
ATOM 720 C CA . ASP A 1 105 ? -1.912 27.632 5.267 1.00 18.56 81 ASP A CA 1
ATOM 721 C C . ASP A 1 105 ? -1.670 28.612 4.134 1.00 19.00 81 ASP A C 1
ATOM 722 O O . ASP A 1 105 ? -1.409 29.783 4.378 1.00 19.56 81 ASP A O 1
ATOM 727 N N . PRO A 1 106 ? -1.731 28.119 2.905 1.00 19.35 82 PRO A N 1
ATOM 728 C CA . PRO A 1 106 ? -1.430 29.003 1.760 1.00 19.93 82 PRO A CA 1
ATOM 729 C C . PRO A 1 106 ? -2.382 30.183 1.611 1.00 20.21 82 PRO A C 1
ATOM 730 O O . PRO A 1 106 ? -2.002 31.212 1.048 1.00 19.97 82 PRO A O 1
ATOM 734 N N . LEU A 1 107 ? -3.607 30.055 2.112 1.00 20.26 83 LEU A N 1
ATOM 735 C CA . LEU A 1 107 ? -4.608 31.111 1.941 1.00 20.00 83 LEU A CA 1
ATOM 736 C C . LEU A 1 107 ? -5.644 30.944 3.055 1.00 20.43 83 LEU A C 1
ATOM 737 O 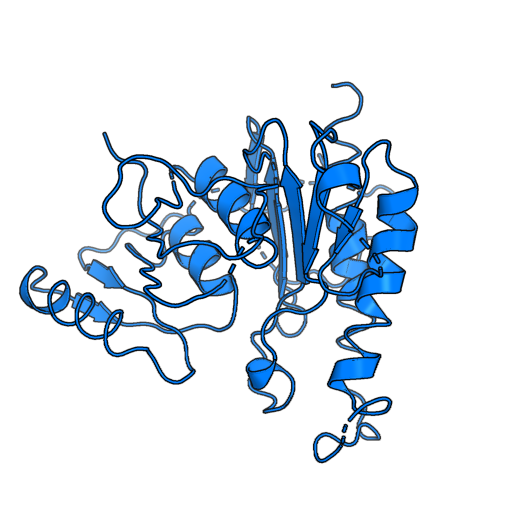O . LEU A 1 107 ? -6.605 30.152 2.930 1.00 21.37 83 LEU A O 1
ATOM 742 N N . ASP A 1 108 ? -5.430 31.680 4.134 1.00 20.33 84 ASP A N 1
ATOM 743 C CA . ASP A 1 108 ? -6.392 31.729 5.245 1.00 20.52 84 ASP A CA 1
ATOM 744 C C . ASP A 1 108 ? -7.322 32.929 5.087 1.00 21.47 84 ASP A C 1
ATOM 745 O O . ASP A 1 108 ? -6.887 34.033 4.755 1.00 21.54 84 ASP A O 1
ATOM 750 N N . GLY A 1 109 ? -8.598 32.721 5.392 1.00 22.23 85 GLY A N 1
ATOM 751 C CA . GLY A 1 109 ? -9.587 33.800 5.307 1.00 22.38 85 GLY A CA 1
ATOM 752 C C . GLY A 1 109 ? -10.473 33.642 4.113 1.00 23.72 85 GLY A C 1
ATOM 753 O O . GLY A 1 109 ? -10.511 34.466 3.187 1.00 22.55 85 GLY A O 1
ATOM 754 N N . THR A 1 110 ? -11.173 32.514 4.099 1.00 25.61 86 THR A N 1
ATOM 755 C CA . THR A 1 110 ? -12.045 32.158 3.015 1.00 26.55 86 THR A CA 1
ATOM 756 C C . THR A 1 110 ? -13.066 33.240 2.674 1.00 25.19 86 THR A C 1
ATOM 757 O O . THR A 1 110 ? -13.175 33.656 1.511 1.00 24.89 86 THR A O 1
ATOM 761 N N . LYS A 1 111 ? -13.785 33.701 3.685 1.00 25.26 87 LYS A N 1
ATOM 762 C CA . LYS A 1 111 ? -14.779 34.729 3.526 1.00 26.08 87 LYS A CA 1
ATOM 763 C C . LYS A 1 111 ? -14.125 36.050 3.074 1.00 24.70 87 LYS A C 1
ATOM 764 O O . LYS A 1 111 ? -14.623 36.733 2.181 1.00 24.03 87 LYS A O 1
ATOM 770 N N . GLU A 1 112 ? -12.970 36.378 3.652 1.00 23.35 88 GLU A N 1
ATOM 771 C CA . GLU A 1 112 ? -12.252 37.616 3.255 1.00 22.50 88 GLU A CA 1
ATOM 772 C C . GLU A 1 112 ? -11.943 37.609 1.774 1.00 21.71 88 GLU A C 1
ATOM 773 O O . GLU A 1 112 ? -12.011 38.619 1.082 1.00 20.88 88 GLU A O 1
ATOM 779 N N . PHE A 1 113 ? -11.594 36.428 1.251 1.00 21.08 89 PHE A N 1
ATOM 780 C CA . PHE A 1 113 ? -11.282 36.298 -0.140 1.00 21.70 89 PHE A CA 1
ATOM 781 C C . PHE A 1 113 ? -12.538 36.301 -1.030 1.00 21.47 89 PHE A C 1
ATOM 782 O O . PHE A 1 113 ? -12.655 37.101 -1.960 1.00 20.52 89 PHE A O 1
ATOM 790 N N . ILE A 1 114 ? -13.465 35.388 -0.743 1.00 21.84 90 ILE A N 1
ATOM 791 C CA A ILE A 1 114 ? -14.612 35.240 -1.633 0.50 22.19 90 ILE A CA 1
ATOM 792 C CA B ILE A 1 114 ? -14.688 35.190 -1.525 0.50 22.27 90 ILE A CA 1
A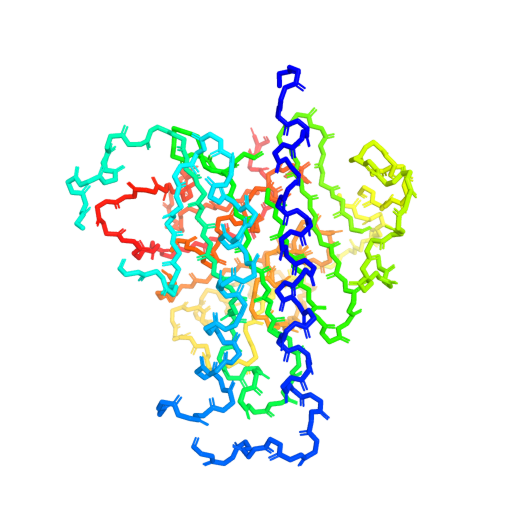TOM 793 C C . ILE A 1 114 ? -15.569 36.434 -1.569 1.00 21.80 90 ILE A C 1
ATOM 794 O O . ILE A 1 114 ? -16.127 36.782 -2.600 1.00 22.98 90 ILE A O 1
ATOM 803 N N . LYS A 1 115 ? -15.711 37.061 -0.404 1.00 21.53 91 LYS A N 1
ATOM 804 C CA A LYS A 1 115 ? -16.526 38.266 -0.280 0.50 21.45 91 LYS A CA 1
ATOM 805 C CA B LYS A 1 115 ? -16.524 38.273 -0.247 0.50 21.74 91 LYS A CA 1
ATOM 806 C C . LYS A 1 115 ? -15.741 39.544 -0.592 1.00 20.82 91 LYS A C 1
ATOM 807 O O . LYS A 1 115 ? -16.292 40.638 -0.542 1.00 20.39 91 LYS A O 1
ATOM 818 N N . ARG A 1 116 ? -14.460 39.403 -0.938 1.00 19.49 92 ARG A N 1
ATOM 819 C CA . ARG A 1 116 ? -13.629 40.529 -1.369 1.00 18.75 92 ARG A CA 1
ATOM 820 C C . ARG A 1 116 ? -13.539 41.639 -0.306 1.00 17.09 92 ARG A C 1
ATOM 821 O O . ARG A 1 116 ? -13.548 42.818 -0.634 1.00 17.33 92 ARG A O 1
ATOM 829 N N . ASN A 1 117 ? -13.421 41.228 0.949 1.00 17.58 93 ASN A N 1
ATOM 830 C CA . ASN A 1 117 ? -13.091 42.137 2.049 1.00 17.46 93 ASN A CA 1
ATOM 831 C C . ASN A 1 117 ? -11.585 42.359 2.247 1.00 18.00 93 ASN A C 1
ATOM 832 O O . ASN A 1 117 ? -11.180 43.312 2.914 1.00 17.92 93 ASN A O 1
ATOM 837 N N . GLY A 1 118 ? -10.765 41.489 1.652 1.00 18.00 94 GLY A N 1
ATOM 838 C CA . GLY A 1 118 ? -9.369 41.782 1.405 1.00 18.11 94 GLY A CA 1
ATOM 839 C C . GLY A 1 118 ? -8.340 41.421 2.463 1.00 19.20 94 GLY A C 1
ATOM 840 O O . GLY A 1 118 ? -7.145 41.649 2.218 1.00 21.13 94 GLY A O 1
ATOM 841 N N . GLU A 1 119 ? -8.766 40.905 3.620 1.00 18.85 95 GLU A N 1
ATOM 842 C CA . GLU A 1 119 ? -7.833 40.641 4.743 1.00 19.16 95 GLU A CA 1
ATOM 843 C C . GLU A 1 119 ? -7.571 39.146 4.955 1.00 19.02 95 GLU A C 1
ATOM 844 O O . GLU A 1 119 ? -7.656 38.610 6.058 1.00 21.83 95 GLU A O 1
ATOM 850 N N . PHE A 1 120 ? -7.298 38.491 3.837 1.00 18.72 96 PHE A N 1
ATOM 851 C CA . PHE A 1 120 ? -6.816 37.097 3.830 1.00 18.58 96 PHE A CA 1
ATOM 852 C C . PHE A 1 120 ? -5.279 37.110 3.856 1.00 19.08 96 PHE A C 1
ATOM 853 O O . PHE A 1 120 ? -4.643 38.129 3.565 1.00 19.07 96 PHE A O 1
ATOM 861 N N . THR A 1 121 ? -4.691 35.962 4.214 1.00 18.99 97 THR A N 1
ATOM 862 C CA . THR A 1 121 ? -3.264 35.890 4.479 1.00 19.39 97 THR A CA 1
ATOM 863 C C . THR A 1 121 ? -2.664 34.566 3.989 1.00 18.99 97 THR A C 1
ATOM 864 O O . THR A 1 121 ? -3.357 33.549 3.843 1.00 18.96 97 THR A O 1
ATOM 868 N N . VAL A 1 122 ? -1.360 34.610 3.764 1.00 17.75 98 VAL A N 1
ATOM 869 C CA . VAL A 1 122 ? -0.524 33.423 3.595 1.00 17.72 98 VAL A CA 1
ATOM 870 C C . VAL A 1 122 ? 0.202 33.206 4.925 1.00 17.93 98 VAL A C 1
ATOM 871 O O . VAL A 1 122 ? 0.715 34.179 5.511 1.00 18.18 98 VAL A O 1
ATOM 875 N N . ASN A 1 123 ? 0.245 31.953 5.400 1.00 18.66 99 ASN A N 1
ATOM 876 C CA . ASN A 1 123 ? 0.788 31.619 6.725 1.00 18.48 99 ASN A CA 1
ATOM 877 C C . ASN A 1 123 ? 1.799 30.474 6.620 1.00 18.24 99 ASN A C 1
ATOM 878 O O . ASN A 1 123 ? 1.443 29.381 6.162 1.00 18.96 99 ASN A O 1
ATOM 883 N N . ILE A 1 124 ? 3.047 30.748 6.998 1.00 17.96 100 ILE A N 1
ATOM 884 C CA . ILE A 1 124 ? 4.138 29.735 6.994 1.00 18.22 100 ILE A CA 1
ATOM 885 C C . ILE A 1 124 ? 4.883 29.769 8.334 1.00 18.13 100 ILE A C 1
ATOM 886 O O . ILE A 1 124 ? 5.385 30.816 8.733 1.00 18.74 100 ILE A O 1
ATOM 891 N N . ALA A 1 125 ? 4.898 28.638 9.042 1.00 18.38 101 ALA A N 1
ATOM 892 C CA . ALA A 1 125 ? 5.615 28.497 10.290 1.00 17.80 101 ALA A CA 1
ATOM 893 C C . ALA A 1 125 ? 6.591 27.333 10.216 1.00 17.83 101 ALA A C 1
ATOM 894 O O . ALA A 1 125 ? 6.261 26.282 9.625 1.00 18.27 101 ALA A O 1
ATOM 896 N N . LEU A 1 126 ? 7.728 27.508 10.872 1.00 18.40 102 LEU A N 1
ATOM 897 C CA . LEU A 1 126 ? 8.618 26.384 11.200 1.00 18.86 102 LEU A CA 1
ATOM 898 C C . LEU A 1 126 ? 8.352 26.064 12.659 1.00 19.21 102 LEU A C 1
ATOM 899 O O . LEU A 1 126 ? 8.454 26.947 13.534 1.00 20.13 102 LEU A O 1
ATOM 904 N N . VAL A 1 127 ? 8.021 24.806 12.891 1.00 19.28 103 VAL A N 1
ATOM 905 C CA . VAL A 1 127 ? 7.714 24.268 14.228 1.00 19.74 103 VAL A CA 1
ATOM 906 C C . VAL A 1 127 ? 8.815 23.264 14.610 1.00 20.06 103 VAL A C 1
ATOM 907 O O . VAL A 1 127 ? 9.194 22.416 13.793 1.00 19.82 103 VAL A O 1
ATOM 911 N N . GLN A 1 128 ? 9.346 23.415 15.821 1.00 20.08 104 GLN A N 1
ATOM 912 C CA A GLN A 1 128 ? 10.353 22.516 16.328 0.50 20.66 104 GLN A CA 1
ATOM 913 C CA B GLN A 1 128 ? 10.396 22.556 16.345 0.50 20.58 104 GLN A CA 1
ATOM 914 C C . GLN A 1 128 ? 9.970 22.081 17.728 1.00 19.91 104 GLN A C 1
ATOM 915 O O . GLN A 1 128 ? 9.693 22.905 18.604 1.00 19.68 104 GLN A O 1
ATOM 926 N N . ASN A 1 129 ? 9.918 20.769 17.915 1.00 20.45 105 ASN A N 1
ATOM 927 C CA . ASN A 1 129 ? 9.462 20.175 19.181 1.00 20.82 105 ASN A CA 1
ATOM 928 C C . ASN A 1 129 ? 8.174 20.842 19.684 1.00 20.75 105 ASN A C 1
ATOM 929 O O . ASN A 1 129 ? 8.044 21.245 20.854 1.00 20.54 105 ASN A O 1
ATOM 934 N N . ALA A 1 130 ? 7.230 20.971 18.754 1.00 20.52 106 ALA A N 1
ATOM 935 C CA . ALA A 1 130 ? 5.856 21.402 19.019 1.00 20.29 106 ALA A CA 1
ATOM 936 C C . ALA A 1 130 ? 5.702 22.895 19.278 1.00 19.92 106 ALA A C 1
ATOM 937 O O . ALA A 1 130 ? 4.621 23.338 19.623 1.00 20.55 106 ALA A O 1
ATOM 939 N N . VAL A 1 131 ? 6.786 23.657 19.093 1.00 19.19 107 VAL A N 1
ATOM 940 C CA . VAL A 1 131 ? 6.795 25.097 19.314 1.00 19.66 107 VAL A CA 1
ATOM 941 C C . VAL A 1 131 ? 7.063 25.810 17.975 1.00 20.14 107 VAL A C 1
ATOM 942 O O . VAL A 1 131 ? 8.000 25.463 17.287 1.00 18.67 107 VAL A O 1
ATOM 946 N N . PRO A 1 132 ? 6.276 26.839 17.639 1.00 20.37 108 PRO A N 1
ATOM 947 C CA . PRO A 1 132 ? 6.570 27.622 16.439 1.00 19.84 108 PRO A CA 1
ATOM 948 C C . PRO A 1 132 ? 7.763 28.526 16.698 1.00 20.52 108 PRO A C 1
ATOM 949 O O . PRO A 1 132 ? 7.710 29.405 17.562 1.00 21.26 108 PRO A O 1
ATOM 953 N N . VAL A 1 133 ? 8.832 28.299 15.944 1.00 19.45 109 VAL A N 1
ATOM 954 C CA . VAL A 1 133 ? 10.089 29.033 16.117 1.00 19.76 109 VAL A CA 1
ATOM 955 C C . VAL A 1 133 ? 10.395 30.037 14.998 1.00 20.02 109 VAL A C 1
ATOM 956 O O . VAL A 1 133 ? 11.305 30.832 15.138 1.00 20.63 109 VAL A O 1
ATOM 973 N N . GLY A 1 135 ? 8.014 32.335 11.907 1.00 19.33 111 GLY A N 1
ATOM 974 C CA . GLY A 1 135 ? 6.733 32.543 11.245 1.00 18.64 111 GLY A CA 1
ATOM 975 C C . GLY A 1 135 ? 6.783 33.665 10.229 1.00 18.52 111 GLY A C 1
ATOM 976 O O . GLY A 1 135 ? 7.508 34.630 10.395 1.00 18.27 111 GLY A O 1
ATOM 977 N N . VAL A 1 136 ? 5.968 33.522 9.189 1.00 18.87 112 VAL A N 1
ATOM 978 C CA . VAL A 1 136 ? 5.772 34.552 8.195 1.00 19.55 112 VAL A CA 1
ATOM 979 C C . VAL A 1 136 ? 4.291 34.621 7.897 1.00 19.60 112 VAL A C 1
ATOM 980 O O . VAL A 1 136 ? 3.654 33.596 7.641 1.00 19.06 112 VAL A O 1
ATOM 984 N N . ILE A 1 137 ? 3.752 35.839 7.936 1.00 19.19 113 ILE A N 1
ATOM 985 C CA . ILE A 1 137 ? 2.399 36.110 7.453 1.00 18.82 113 ILE A CA 1
ATOM 986 C C . ILE A 1 137 ? 2.479 37.202 6.412 1.00 18.52 113 ILE A C 1
ATOM 987 O O . ILE A 1 137 ? 3.087 38.254 6.669 1.00 19.28 113 ILE A O 1
ATOM 992 N N . TYR A 1 138 ? 1.904 36.939 5.245 1.00 17.92 114 TYR A N 1
ATOM 993 C CA . TYR A 1 138 ? 1.834 37.935 4.182 1.00 18.18 114 TYR A CA 1
ATOM 994 C C . TYR A 1 138 ? 0.380 38.254 3.890 1.00 18.47 114 TYR A C 1
ATOM 995 O O . TYR A 1 138 ? -0.449 37.344 3.765 1.00 20.15 114 TYR A O 1
ATOM 1004 N N . VAL A 1 139 ? 0.074 39.552 3.832 1.00 18.84 115 VAL A N 1
ATOM 1005 C CA . VAL A 1 139 ? -1.268 40.060 3.564 1.00 18.94 115 VAL A CA 1
ATOM 1006 C C . VAL A 1 139 ? -1.242 40.632 2.136 1.00 18.97 115 VAL A C 1
ATOM 1007 O O . VAL A 1 139 ? -0.818 41.774 1.922 1.00 18.75 115 VAL A O 1
ATOM 1011 N N . PRO A 1 140 ? -1.578 39.796 1.136 1.00 19.31 116 PRO A N 1
ATOM 1012 C CA . PRO A 1 140 ? -1.294 40.228 -0.243 1.00 19.30 116 PRO A CA 1
ATOM 1013 C C . PRO A 1 140 ? -1.952 41.532 -0.702 1.00 19.36 116 PRO A C 1
ATOM 1014 O O . PRO A 1 140 ? -1.323 42.330 -1.412 1.00 20.13 116 PRO A O 1
ATOM 1018 N N . VAL A 1 141 ? -3.207 41.765 -0.334 1.00 18.81 117 VAL A N 1
ATOM 1019 C CA . VAL A 1 141 ? -3.880 43.004 -0.757 1.00 19.18 117 VAL A CA 1
ATOM 1020 C C . VAL A 1 141 ? -3.176 44.269 -0.237 1.00 19.56 117 VAL A C 1
ATOM 1021 O O . VAL A 1 141 ? -3.054 45.252 -0.952 1.00 21.08 117 VAL A O 1
ATOM 1025 N N . LYS A 1 142 ? -2.706 44.198 0.998 1.00 20.12 118 LYS A N 1
ATOM 1026 C CA . LYS A 1 142 ? -2.087 45.319 1.696 1.00 21.89 118 LYS A CA 1
ATOM 1027 C C . LYS A 1 142 ? -0.570 45.420 1.525 1.00 22.02 118 LYS A C 1
ATOM 1028 O O . LYS A 1 142 ? 0.029 46.403 1.986 1.00 22.25 118 LYS A O 1
ATOM 1034 N N . LYS A 1 143 ? 0.030 44.389 0.914 1.00 21.57 119 LYS A N 1
ATOM 1035 C CA A LYS A 1 143 ? 1.478 44.262 0.718 0.50 21.24 119 LYS A CA 1
ATOM 1036 C CA B LYS A 1 143 ? 1.481 44.357 0.701 0.50 22.27 119 LYS A CA 1
ATOM 1037 C C . LYS A 1 143 ? 2.208 44.434 2.051 1.00 21.84 119 LYS A C 1
ATOM 1038 O O . LYS A 1 143 ? 3.237 45.120 2.149 1.00 23.46 119 LYS A O 1
ATOM 1049 N N . GLU A 1 144 ? 1.655 43.791 3.080 1.00 20.90 120 GLU A N 1
ATOM 1050 C CA A GLU A 1 144 ? 2.202 43.838 4.438 0.50 21.31 120 GLU A CA 1
ATOM 1051 C CA B GLU A 1 144 ? 2.264 43.833 4.415 0.50 21.95 120 GLU A CA 1
ATOM 1052 C C . GLU A 1 144 ? 2.734 42.455 4.809 1.00 20.79 12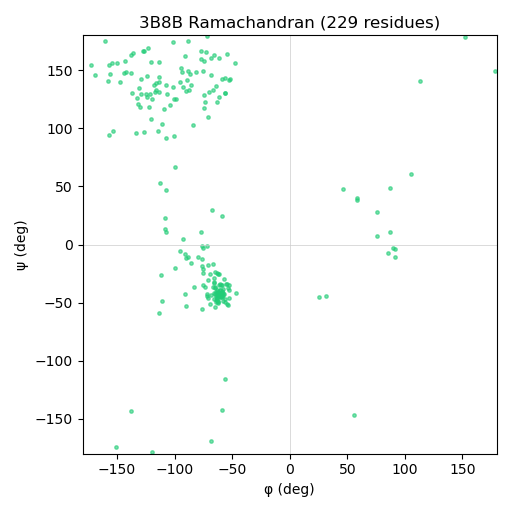0 GLU A C 1
ATOM 1053 O O . GLU A 1 144 ? 2.021 41.463 4.667 1.00 20.36 120 GLU A O 1
ATOM 1064 N N . LEU A 1 145 ? 3.986 42.405 5.254 1.00 20.05 121 LEU A N 1
ATOM 1065 C CA . LEU A 1 145 ? 4.672 41.175 5.572 1.00 20.39 121 LEU A CA 1
ATOM 1066 C C . LEU A 1 145 ? 5.107 41.234 7.030 1.00 20.35 121 LEU A C 1
ATOM 1067 O O . LEU A 1 145 ? 5.700 42.202 7.448 1.00 21.61 121 LEU A O 1
ATOM 1072 N N . TYR A 1 146 ? 4.789 40.197 7.793 1.00 20.29 122 TYR A N 1
ATOM 1073 C CA . TYR A 1 146 ? 5.241 40.065 9.162 1.00 20.37 122 TYR A CA 1
ATOM 1074 C C . TYR A 1 146 ? 6.092 38.808 9.176 1.00 20.31 122 TYR A C 1
ATOM 1075 O O . TYR A 1 146 ? 5.720 37.787 8.586 1.00 20.01 122 TYR A O 1
ATOM 1084 N N . PHE A 1 147 ? 7.220 38.877 9.858 1.00 19.62 123 PHE A N 1
ATOM 1085 C CA . PHE A 1 147 ? 8.060 37.707 9.986 1.00 19.94 123 PHE A CA 1
ATOM 1086 C C . PHE A 1 147 ? 8.839 37.724 11.284 1.00 20.33 123 PHE A C 1
ATOM 1087 O O . PHE A 1 147 ? 9.058 38.784 11.880 1.00 21.12 123 PHE A O 1
ATOM 1095 N N . ALA A 1 148 ? 9.234 36.542 11.734 1.00 19.85 124 ALA A N 1
ATOM 1096 C CA . ALA A 1 148 ? 9.918 36.402 13.000 1.00 20.01 124 ALA A CA 1
ATOM 1097 C C . ALA A 1 148 ? 10.752 35.148 13.043 1.00 20.71 124 ALA A C 1
ATOM 1098 O O . ALA A 1 148 ? 10.368 34.120 12.483 1.00 20.48 124 ALA A O 1
ATOM 1100 N N . VAL A 1 149 ? 11.876 35.246 13.749 1.00 21.42 125 VAL A N 1
ATOM 1101 C CA . VAL A 1 149 ? 12.730 34.118 14.036 1.00 22.51 125 VAL A CA 1
ATOM 1102 C C . VAL A 1 149 ? 13.055 34.168 15.528 1.00 22.57 125 VAL A C 1
ATOM 1103 O O . VAL A 1 149 ? 13.521 35.204 16.016 1.00 21.38 125 VAL A O 1
ATOM 1107 N N . GLU A 1 150 ? 12.790 33.070 16.225 1.00 23.30 126 GLU A N 1
ATOM 1108 C CA . GLU A 1 150 ? 13.046 32.988 17.660 1.00 24.14 126 GLU A CA 1
ATOM 1109 C C . GLU A 1 150 ? 14.516 33.304 17.912 1.00 23.78 126 GLU A C 1
ATOM 1110 O O . GLU A 1 150 ? 15.385 32.760 17.238 1.00 24.36 126 GLU A O 1
ATOM 1116 N N . GLY A 1 151 ? 14.785 34.211 18.854 1.00 23.76 127 GLY A N 1
ATOM 1117 C CA . GLY A 1 151 ? 16.151 34.629 19.166 1.00 24.26 127 GLY A CA 1
ATOM 1118 C C . GLY A 1 151 ? 16.651 35.828 18.387 1.00 24.36 127 GLY A C 1
ATOM 1119 O O . GLY A 1 151 ? 17.736 36.369 18.682 1.00 24.59 127 GLY A O 1
ATOM 1120 N N . THR A 1 152 ? 15.897 36.235 17.370 1.00 23.98 128 THR A N 1
ATOM 1121 C CA . THR A 1 152 ? 16.261 37.360 16.544 1.00 23.98 128 THR A CA 1
ATOM 1122 C C . THR A 1 152 ? 15.263 38.491 16.743 1.00 23.96 128 THR A C 1
ATOM 1123 O O . THR A 1 152 ? 15.629 39.576 17.198 1.00 25.27 128 THR A O 1
ATOM 1127 N N . GLY A 1 153 ? 14.001 38.216 16.471 1.00 22.54 129 GLY A N 1
ATOM 1128 C CA . GLY A 1 153 ? 12.954 39.218 16.648 1.00 21.47 129 GLY A CA 1
ATOM 1129 C C . GLY A 1 153 ? 11.775 39.008 15.721 1.00 21.01 129 GLY A C 1
ATOM 1130 O O . GLY A 1 153 ? 11.779 38.074 14.911 1.00 20.17 129 GLY A O 1
ATOM 1131 N N . ALA A 1 154 ? 10.782 39.881 15.870 1.00 20.00 130 ALA A N 1
ATOM 1132 C CA . ALA A 1 154 ? 9.592 39.940 15.026 1.00 19.99 130 ALA A CA 1
ATOM 1133 C C . ALA A 1 154 ? 9.610 41.284 14.317 1.00 19.93 130 ALA A C 1
ATOM 1134 O O . ALA A 1 154 ? 9.961 42.299 14.916 1.00 19.24 130 ALA A O 1
ATOM 1136 N N . TYR A 1 155 ? 9.250 41.260 13.033 1.00 19.98 131 TYR A N 1
ATOM 1137 C CA . TYR A 1 155 ? 9.410 42.400 12.144 1.00 20.42 131 TYR A CA 1
ATOM 1138 C C . TYR A 1 155 ? 8.200 42.587 11.252 1.00 20.64 131 TYR A C 1
ATOM 1139 O O . TYR A 1 155 ? 7.560 41.612 10.856 1.00 20.71 131 TYR A O 1
ATOM 1148 N N . LYS A 1 156 ? 7.897 43.847 10.924 1.00 21.59 132 LYS A N 1
ATOM 1149 C CA . LYS A 1 156 ? 6.869 44.218 9.950 1.00 21.37 132 LYS A CA 1
ATOM 1150 C C . LYS A 1 156 ? 7.496 45.021 8.788 1.00 21.36 132 LYS A C 1
ATOM 1151 O O . LYS A 1 156 ? 8.243 45.966 9.006 1.00 21.46 132 LYS A O 1
ATOM 1164 N N . SER A 1 158 ? 6.301 46.905 5.322 1.00 24.83 134 SER A N 1
ATOM 1165 C CA . SER A 1 158 ? 5.162 47.423 4.594 1.00 26.10 134 SER A CA 1
ATOM 1166 C C . SER A 1 158 ? 5.574 47.780 3.164 1.00 27.50 134 SER A C 1
ATOM 1167 O O . SER A 1 158 ? 6.703 48.219 2.904 1.00 28.86 134 SER A O 1
ATOM 1170 N N . GLY A 1 159 ? 4.656 47.588 2.234 1.00 27.72 135 GLY A N 1
ATOM 1171 C CA . GLY A 1 159 ? 4.871 47.939 0.841 1.00 28.09 135 GLY A CA 1
ATOM 1172 C C . GLY A 1 159 ? 5.748 47.009 0.046 1.00 28.36 135 GLY A C 1
ATOM 1173 O O . GLY A 1 159 ? 6.371 47.437 -0.910 1.00 30.71 135 GLY A O 1
ATOM 1174 N N . ILE A 1 160 ? 5.792 45.737 0.412 1.00 27.83 136 ILE A N 1
ATOM 1175 C CA . ILE A 1 160 ? 6.593 44.750 -0.266 1.00 28.57 136 ILE A CA 1
ATOM 1176 C C . ILE A 1 160 ? 5.701 43.823 -1.085 1.00 29.82 136 ILE A C 1
ATOM 1177 O O . ILE A 1 160 ? 4.708 43.286 -0.594 1.00 27.05 136 ILE A O 1
ATOM 1182 N N . VAL A 1 161 ? 6.069 43.662 -2.356 1.00 32.15 137 VAL A N 1
ATOM 1183 C CA . VAL A 1 161 ? 5.341 42.782 -3.274 1.00 34.11 137 VAL A CA 1
ATOM 1184 C C . VAL A 1 161 ? 6.245 41.618 -3.567 1.00 36.79 137 VAL A C 1
ATOM 1185 O O . VAL A 1 161 ? 5.858 40.470 -3.494 1.00 39.28 137 VAL A O 1
ATOM 1189 N N . GLY A 1 162 ? 7.490 41.884 -3.909 1.00 39.56 138 GLY A N 1
ATOM 1190 C CA . GLY A 1 162 ? 8.403 40.789 -4.128 1.00 40.56 138 GLY A CA 1
ATOM 1191 C C . GLY A 1 162 ? 9.810 41.194 -3.813 1.00 41.78 138 GLY A C 1
ATOM 1192 O O . GLY A 1 162 ? 10.064 42.309 -3.336 1.00 42.35 138 GLY A O 1
ATOM 1193 N N . LEU A 1 163 ? 10.725 40.287 -4.100 1.00 42.60 139 LEU A N 1
ATOM 1194 C CA . LEU A 1 163 ? 12.112 40.484 -3.768 1.00 43.70 139 LEU A CA 1
ATOM 1195 C C . LEU A 1 163 ? 12.826 41.092 -4.970 1.00 44.85 139 LEU A C 1
ATOM 1196 O O . LEU A 1 163 ? 12.431 40.847 -6.112 1.00 45.25 139 LEU A O 1
ATOM 1201 N N . GLU A 1 164 ? 13.849 41.908 -4.707 1.00 46.23 140 GLU A N 1
ATOM 1202 C CA . GLU A 1 164 ? 14.750 42.389 -5.769 1.00 47.14 140 GLU A CA 1
ATOM 1203 C C . GLU A 1 164 ? 15.288 41.172 -6.505 1.00 47.71 140 GLU A C 1
ATOM 1204 O O . GLU A 1 164 ? 15.214 40.048 -6.005 1.00 47.98 140 GLU A O 1
ATOM 1210 N N . ASP A 1 165 ? 15.855 41.389 -7.683 1.00 48.21 141 ASP A N 1
ATOM 1211 C CA . ASP A 1 165 ? 16.402 40.284 -8.468 1.00 48.32 141 ASP A CA 1
ATOM 1212 C C . ASP A 1 165 ? 17.795 39.869 -7.962 1.00 48.17 141 ASP A C 1
ATOM 1213 O O . ASP A 1 165 ? 18.335 38.832 -8.374 1.00 48.93 141 ASP A O 1
ATOM 1218 N N . GLU A 1 166 ? 18.373 40.681 -7.073 1.00 47.17 142 GLU A N 1
ATOM 1219 C CA . GLU A 1 166 ? 19.777 40.557 -6.697 1.00 45.98 142 GLU A CA 1
ATOM 1220 C C . GLU A 1 166 ? 20.022 41.194 -5.331 1.00 44.47 142 GLU A C 1
ATOM 1221 O O . GLU A 1 166 ? 19.4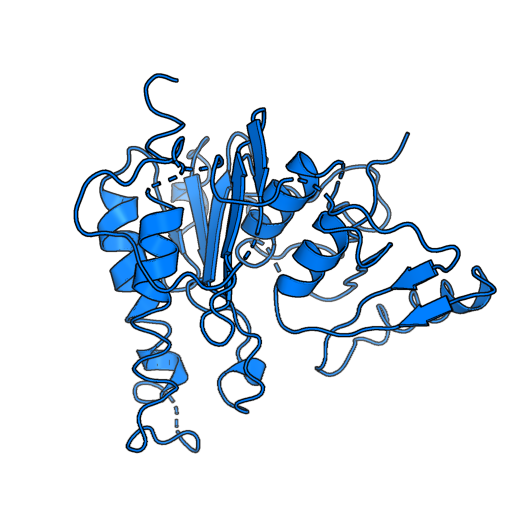52 42.243 -5.025 1.00 45.22 142 GLU A O 1
ATOM 1227 N N . GLY A 1 167 ? 20.863 40.553 -4.516 1.00 42.05 143 GLY A N 1
ATOM 1228 C CA . GLY A 1 167 ? 21.327 41.132 -3.252 1.00 39.75 143 GLY A CA 1
ATOM 1229 C C . GLY A 1 167 ? 20.438 40.934 -2.024 1.00 37.86 143 GLY A C 1
ATOM 1230 O O . GLY A 1 167 ? 20.837 41.288 -0.912 1.00 39.33 143 GLY A O 1
ATOM 1231 N N . VAL A 1 168 ? 19.242 40.379 -2.199 1.00 34.91 144 VAL A N 1
ATOM 1232 C CA . VAL A 1 168 ? 18.285 40.251 -1.082 1.00 31.99 144 VAL A CA 1
ATOM 1233 C C . VAL A 1 168 ? 18.708 39.131 -0.133 1.00 28.73 144 VAL A C 1
ATOM 1234 O O . VAL A 1 168 ? 18.996 38.017 -0.572 1.00 27.59 144 VAL A O 1
ATOM 1238 N N . THR A 1 169 ? 18.771 39.453 1.157 1.00 24.92 145 THR A N 1
ATOM 1239 C CA . THR A 1 169 ? 19.131 38.515 2.210 1.00 23.46 145 THR A CA 1
ATOM 1240 C C . THR A 1 169 ? 18.214 38.726 3.423 1.00 23.05 145 THR A C 1
ATOM 1241 O O . THR A 1 169 ? 17.577 39.776 3.557 1.00 21.81 145 THR A O 1
ATOM 1245 N N . LEU A 1 170 ? 18.171 37.740 4.315 1.00 21.54 146 LEU A N 1
ATOM 1246 C CA . LEU A 1 170 ? 17.377 37.900 5.547 1.00 22.27 146 LEU A CA 1
ATOM 1247 C C . LEU A 1 170 ? 17.884 39.107 6.338 1.00 22.61 146 LEU A C 1
ATOM 1248 O O . LEU A 1 170 ? 17.085 39.895 6.864 1.00 21.60 146 LEU A O 1
ATOM 1253 N N . GLN A 1 171 ? 19.204 39.254 6.380 1.00 23.24 147 GLN A N 1
ATOM 1254 C CA . GLN A 1 171 ? 19.849 40.284 7.166 1.00 25.03 147 GLN A CA 1
ATOM 1255 C C . GLN A 1 171 ? 19.386 41.644 6.627 1.00 25.21 147 GLN A C 1
ATOM 1256 O O . GLN A 1 171 ? 19.053 42.557 7.384 1.00 25.55 147 GLN A O 1
ATOM 1262 N N . GLN A 1 172 ? 19.291 41.749 5.309 1.00 25.18 148 GLN A N 1
ATOM 1263 C CA . GLN A 1 172 ? 18.792 42.965 4.665 1.00 27.25 148 GLN A CA 1
ATOM 1264 C C . GLN A 1 172 ? 17.292 43.203 4.945 1.00 26.78 148 GLN A C 1
ATOM 1265 O O . GLN A 1 172 ? 16.886 44.342 5.210 1.00 27.64 148 GLN A O 1
ATOM 1279 N N . ILE A 1 174 ? 15.690 42.276 7.591 1.00 25.05 150 ILE A N 1
ATOM 1280 C CA . ILE A 1 174 ? 15.580 42.687 8.989 1.00 26.16 150 ILE A CA 1
ATOM 1281 C C . ILE A 1 174 ? 15.934 44.164 9.115 1.00 27.48 150 ILE A C 1
ATOM 1282 O O . ILE A 1 174 ? 15.226 44.926 9.783 1.00 27.97 150 ILE A O 1
ATOM 1287 N N . GLU A 1 175 ? 17.011 44.576 8.457 1.00 27.91 151 GLU A N 1
ATOM 1288 C CA A GLU A 1 175 ? 17.492 45.959 8.517 0.50 28.37 151 GLU A CA 1
ATOM 1289 C CA B GLU A 1 175 ? 17.452 45.957 8.602 0.50 28.79 151 GLU A CA 1
ATOM 1290 C C . GLU A 1 175 ? 16.432 46.932 8.033 1.00 28.75 151 GLU A C 1
ATOM 1291 O O . GLU A 1 175 ? 16.262 48.021 8.594 1.00 30.14 151 GLU A O 1
ATOM 1302 N N . LYS A 1 176 ? 15.735 46.541 6.973 1.00 28.64 152 LYS A N 1
ATOM 1303 C CA A LYS A 1 176 ? 14.735 47.365 6.297 0.50 29.39 152 LYS A CA 1
ATOM 1304 C CA B LYS A 1 176 ? 14.777 47.440 6.358 0.50 28.61 152 LYS A CA 1
ATOM 1305 C C . LYS A 1 176 ? 13.357 47.346 6.941 1.00 28.85 152 LYS A C 1
ATOM 1306 O O . LYS A 1 176 ? 12.480 48.115 6.557 1.00 30.96 152 LYS A O 1
ATOM 1317 N N . SER A 1 177 ? 13.138 46.437 7.875 1.00 25.70 153 SER A N 1
ATOM 1318 C CA . SER A 1 177 ? 11.821 46.283 8.474 1.00 24.69 153 SER A CA 1
ATOM 1319 C C . SER A 1 177 ? 11.765 46.953 9.833 1.00 23.66 153 SER A C 1
ATOM 1320 O O . SER A 1 177 ? 12.788 47.425 10.330 1.00 23.56 153 SER A O 1
ATOM 1323 N N . GLU A 1 178 ? 10.562 46.978 10.409 1.00 23.20 154 GLU A N 1
ATOM 1324 C CA A GLU A 1 178 ? 10.309 47.588 11.719 0.50 23.75 154 GLU A CA 1
ATOM 1325 C CA B GLU A 1 178 ? 10.338 47.580 11.718 0.50 23.25 154 GLU A CA 1
ATOM 1326 C C . GLU A 1 178 ? 10.186 46.497 12.785 1.00 22.81 154 GLU A C 1
ATOM 1327 O O . GLU A 1 178 ? 9.339 45.625 12.681 1.00 21.90 154 GLU A O 1
ATOM 1338 N N . ARG A 1 179 ? 11.016 46.568 13.818 1.00 22.52 155 ARG A N 1
ATOM 1339 C CA . ARG A 1 179 ? 10.930 45.597 14.890 1.00 23.81 155 ARG A CA 1
ATOM 1340 C C . ARG A 1 179 ? 9.637 45.788 15.686 1.00 23.58 155 ARG A C 1
ATOM 1341 O O . ARG A 1 179 ? 9.244 46.930 16.003 1.00 22.04 155 ARG A O 1
ATOM 1357 N N . PRO A 1 181 ? 7.182 44.918 19.150 1.00 21.81 157 PRO A N 1
ATOM 1358 C CA . PRO A 1 181 ? 6.042 45.783 18.884 1.00 22.07 157 PRO A CA 1
ATOM 1359 C C . PRO A 1 181 ? 6.442 47.199 18.490 1.00 23.96 157 PRO A C 1
ATOM 1360 O O . PRO A 1 181 ? 7.530 47.675 18.850 1.00 22.91 157 PRO A O 1
ATOM 1364 N N . LEU A 1 182 ? 5.548 47.864 17.779 1.00 26.81 158 LEU A N 1
ATOM 1365 C CA . LEU A 1 182 ? 5.802 49.207 17.308 1.00 31.36 158 LEU A CA 1
ATOM 1366 C C . LEU A 1 182 ? 5.363 50.135 18.399 1.00 35.00 158 LEU A C 1
ATOM 1367 O O . LEU A 1 182 ? 4.295 49.953 18.986 1.00 35.73 158 LEU A O 1
ATOM 1372 N N . ALA A 1 183 ? 6.212 51.109 18.714 1.00 39.18 159 ALA A N 1
ATOM 1373 C CA . ALA A 1 183 ? 5.968 51.968 19.870 1.00 42.22 159 ALA A CA 1
ATOM 1374 C C . ALA A 1 183 ? 4.798 52.905 19.593 1.00 44.38 159 ALA A C 1
ATOM 1375 O O . ALA A 1 183 ? 4.921 53.816 18.750 1.00 46.02 159 ALA A O 1
ATOM 1377 N N . ASP A 1 184 ? 3.664 52.665 20.267 1.00 45.75 160 ASP A N 1
ATOM 1378 C CA . ASP A 1 184 ? 2.729 53.769 20.541 1.00 46.33 160 ASP A CA 1
ATOM 1379 C C . ASP A 1 184 ? 1.865 53.563 21.779 1.00 45.63 160 ASP A C 1
ATOM 1380 O O . ASP A 1 184 ? 0.825 52.878 21.734 1.00 45.81 160 ASP A O 1
ATOM 1385 N N . ALA A 1 185 ? 2.310 54.173 22.874 1.00 44.44 161 ALA A N 1
ATOM 1386 C CA . ALA A 1 185 ? 1.622 54.089 24.160 1.00 43.42 161 ALA A CA 1
ATOM 1387 C C . ALA A 1 185 ? 0.183 54.629 24.067 1.00 42.71 161 ALA A C 1
ATOM 1388 O O . ALA A 1 185 ? -0.108 55.595 23.356 1.00 43.36 161 ALA A O 1
ATOM 1390 N N . ARG A 1 186 ? -0.707 53.956 24.783 1.00 41.45 162 ARG A N 1
ATOM 1391 C CA A ARG A 1 186 ? -2.106 54.332 24.831 0.50 39.86 162 ARG A CA 1
ATOM 1392 C CA B ARG A 1 186 ? -2.113 54.320 24.832 0.50 40.69 162 ARG A CA 1
ATOM 1393 C C . ARG A 1 186 ? -2.546 53.973 26.224 1.00 40.01 162 ARG A C 1
ATOM 1394 O O . ARG A 1 186 ? -1.914 53.138 26.896 1.00 41.15 162 ARG A O 1
ATOM 1409 N N . ASP A 1 187 ? -3.589 54.605 26.692 1.00 37.77 163 ASP A N 1
ATOM 1410 C CA . ASP A 1 187 ? -3.968 54.347 28.046 1.00 36.97 163 ASP A CA 1
ATOM 1411 C C . ASP A 1 187 ? -5.209 53.528 28.027 1.00 34.15 163 ASP A C 1
ATOM 1412 O O . ASP A 1 187 ? -5.828 53.359 29.075 1.00 36.52 163 ASP A O 1
ATOM 1417 N N . HIS A 1 188 ? -5.601 53.006 26.851 1.00 29.88 164 HIS A N 1
ATOM 1418 C CA . HIS A 1 188 ? -6.835 52.279 26.833 1.00 26.37 164 HIS A CA 1
ATOM 1419 C C . HIS A 1 188 ? -6.624 50.851 26.375 1.00 24.18 164 HIS A C 1
ATOM 1420 O O . HIS A 1 188 ? -5.633 50.537 25.738 1.00 23.17 164 HIS A O 1
ATOM 1427 N N . PHE A 1 189 ? -7.568 50.012 26.768 1.00 23.13 165 PHE A N 1
ATOM 1428 C CA . PHE A 1 189 ? -7.520 48.579 26.539 1.00 21.92 165 PHE A CA 1
ATOM 1429 C C . PHE A 1 189 ? -8.186 48.264 25.214 1.00 21.65 165 PHE A C 1
ATOM 1430 O O . PHE A 1 189 ? -9.307 48.703 24.960 1.00 20.79 165 PHE A O 1
ATOM 1438 N N . ILE A 1 190 ? -7.527 47.462 24.396 1.00 19.87 166 ILE A N 1
ATOM 1439 C CA . ILE A 1 190 ? -8.088 47.090 23.094 1.00 20.27 166 ILE A CA 1
ATOM 1440 C C . ILE A 1 190 ? -8.160 45.576 22.933 1.00 19.46 166 ILE A C 1
ATOM 1441 O O . ILE A 1 190 ? -7.162 44.882 23.120 1.00 19.52 166 ILE A O 1
ATOM 1446 N N . ALA A 1 191 ? -9.336 45.084 22.541 1.00 18.83 167 ALA A N 1
ATOM 1447 C CA . ALA A 1 191 ? -9.515 43.698 22.171 1.00 18.94 167 ALA A CA 1
ATOM 1448 C C . ALA A 1 191 ? -9.811 43.613 20.685 1.00 19.56 167 ALA A C 1
ATOM 1449 O O . ALA A 1 191 ? -10.400 44.523 20.106 1.00 19.06 167 ALA A O 1
ATOM 1451 N N A VAL A 1 192 ? -9.384 42.539 20.026 0.50 19.60 168 VAL A N 1
ATOM 1452 N N B VAL A 1 192 ? -9.459 42.460 20.124 0.50 20.16 168 VAL A N 1
ATOM 1453 C CA A VAL A 1 192 ? -9.666 42.384 18.593 0.50 19.73 168 VAL A CA 1
ATOM 1454 C CA B VAL A 1 192 ? -9.598 42.175 18.713 0.50 20.31 168 VAL A CA 1
ATOM 1455 C C A VAL A 1 192 ? -10.492 41.122 18.347 0.50 20.31 168 VAL A C 1
ATOM 1456 C C B VAL A 1 192 ? -10.644 41.098 18.492 0.50 20.74 168 VAL A C 1
ATOM 1457 O O A VAL A 1 192 ? -10.284 40.085 18.970 0.50 19.95 168 VAL A O 1
ATOM 1458 O O B VAL A 1 192 ? -10.715 40.133 19.270 0.50 19.99 168 VAL A O 1
ATOM 1465 N N . ALA A 1 193 ? -11.449 41.255 17.439 1.00 21.24 169 ALA A N 1
ATOM 1466 C CA . ALA A 1 193 ? -12.369 40.202 17.027 1.00 21.85 169 ALA A CA 1
ATOM 1467 C C . ALA A 1 193 ? -12.397 40.028 15.535 1.00 22.94 169 ALA A C 1
ATOM 1468 O O . ALA A 1 193 ? -11.990 40.886 14.768 1.00 21.63 169 ALA A O 1
ATOM 1470 N N . SER A 1 194 ? -12.891 38.864 15.122 1.00 24.26 170 SER A N 1
ATOM 1471 C CA . SER A 1 194 ? -13.118 38.591 13.714 1.00 25.55 170 SER A CA 1
ATOM 1472 C C . SER A 1 194 ? -14.151 39.569 13.113 1.00 24.88 170 SER A C 1
ATOM 1473 O O . SER A 1 194 ? -14.941 40.185 13.828 1.00 23.95 170 SER A O 1
ATOM 1476 N N . ARG A 1 195 ? -14.135 39.672 11.785 1.00 25.44 171 ARG A N 1
ATOM 1477 C CA A ARG A 1 195 ? -15.164 40.445 11.071 0.50 26.57 171 ARG A CA 1
ATOM 1478 C CA B ARG A 1 195 ? -15.119 40.430 11.037 0.50 26.73 171 ARG A CA 1
ATOM 1479 C C . ARG A 1 195 ? -16.323 39.555 10.676 1.00 27.47 171 ARG A C 1
ATOM 1480 O O . ARG A 1 195 ? -17.350 40.062 10.211 1.00 29.55 171 ARG A O 1
ATOM 1495 N N . SER A 1 196 ? -16.160 38.247 10.858 1.00 28.74 172 SER A N 1
ATOM 1496 C CA . SER A 1 196 ? -17.194 37.231 10.621 1.00 30.45 172 SER A CA 1
ATOM 1497 C C . SER A 1 196 ? -18.008 37.060 11.913 1.00 30.64 172 SER A C 1
ATOM 1498 O O . SER A 1 196 ? -17.707 37.666 12.942 1.00 31.05 172 SER A O 1
ATOM 1501 N N . HIS A 1 197 ? -19.054 36.252 11.863 1.00 31.32 173 HIS A N 1
ATOM 1502 C CA A HIS A 1 197 ? -19.877 35.919 13.032 0.50 30.47 173 HIS A CA 1
ATOM 1503 C CA B HIS A 1 197 ? -19.842 36.064 13.071 0.50 31.33 173 HIS A CA 1
ATOM 1504 C C . HIS A 1 197 ? -18.983 35.404 14.161 1.00 30.04 173 HIS A C 1
ATOM 1505 O O . HIS A 1 197 ? -18.192 34.483 13.919 1.00 32.14 173 HIS A O 1
ATOM 1518 N N . LEU A 1 198 ? -19.113 35.973 15.346 1.00 28.27 174 LEU A N 1
ATOM 1519 C CA . LEU A 1 198 ? -18.362 35.546 16.520 1.00 26.46 174 LEU A CA 1
ATOM 1520 C C . LEU A 1 198 ? -19.159 34.438 17.197 1.00 23.62 174 LEU A C 1
ATOM 1521 O O . LEU A 1 198 ? -20.386 34.438 17.161 1.00 24.14 174 LEU A O 1
ATOM 1526 N N . THR A 1 199 ? -18.468 33.519 17.841 1.00 20.95 175 THR A N 1
ATOM 1527 C CA . THR A 1 199 ? -19.173 32.488 18.607 1.00 19.04 175 THR A CA 1
ATOM 1528 C C . THR A 1 199 ? -19.732 33.098 19.903 1.00 18.52 175 THR A C 1
ATOM 1529 O O . THR A 1 199 ? -19.218 34.093 20.400 1.00 18.53 175 THR A O 1
ATOM 1533 N N . PRO A 1 200 ? -20.762 32.463 20.490 1.00 17.55 176 PRO A N 1
ATOM 1534 C CA . PRO A 1 200 ? -21.273 32.963 21.767 1.00 18.30 176 PRO A CA 1
ATOM 1535 C C . PRO A 1 200 ? -20.249 32.845 22.881 1.00 17.01 176 PRO A C 1
ATOM 1536 O O . PRO A 1 200 ? -20.305 33.624 23.823 1.00 17.57 176 PRO A O 1
ATOM 1540 N N . GLU A 1 201 ? -19.302 31.924 22.726 1.00 17.49 177 GLU A N 1
ATOM 1541 C CA . GLU A 1 201 ? -18.243 31.722 23.728 1.00 17.36 177 GLU A CA 1
ATOM 1542 C C . GLU A 1 201 ? -17.274 32.896 23.691 1.00 18.34 177 GLU A C 1
ATOM 1543 O O . GLU A 1 201 ? -16.976 33.519 24.719 1.00 18.38 177 GLU A O 1
ATOM 1549 N N . THR A 1 202 ? -16.870 33.273 22.491 1.00 17.86 178 THR A N 1
ATOM 1550 C CA . THR A 1 202 ? -16.015 34.450 22.332 1.00 18.71 178 THR A CA 1
ATOM 1551 C C . THR A 1 202 ? -16.749 35.716 22.788 1.00 19.12 178 THR A C 1
ATOM 1552 O O . THR A 1 202 ? -16.196 36.532 23.537 1.00 19.90 178 THR A O 1
ATOM 1556 N N . GLU A 1 203 ? -18.007 35.867 22.392 1.00 18.64 179 GLU A N 1
ATOM 1557 C CA A GLU A 1 203 ? -18.768 37.063 22.744 0.50 18.63 179 GLU A CA 1
ATOM 1558 C CA B GLU A 1 203 ? -18.775 37.062 22.742 0.50 18.75 179 GLU A CA 1
ATOM 1559 C C . GLU A 1 203 ? -18.911 37.183 24.263 1.00 18.57 179 GLU A C 1
ATOM 1560 O O . GLU A 1 203 ? -18.875 38.269 24.830 1.00 18.75 179 GLU A O 1
ATOM 1571 N N . THR A 1 204 ? -19.072 36.042 24.931 1.00 17.43 180 THR A N 1
ATOM 1572 C CA . THR A 1 204 ? -19.194 36.031 26.387 1.00 17.43 180 THR A CA 1
ATOM 1573 C C . THR A 1 204 ? -17.899 36.539 27.044 1.00 17.13 180 THR A C 1
ATOM 1574 O O . THR A 1 204 ? -17.945 37.326 27.985 1.00 17.85 180 THR A O 1
ATOM 1578 N N . TYR A 1 205 ? -16.763 36.073 26.556 1.00 17.78 181 TYR A N 1
ATOM 1579 C CA . TYR A 1 205 ? -15.469 36.510 27.072 1.00 18.91 181 TYR A CA 1
ATOM 1580 C C . TYR A 1 205 ? -15.288 38.017 26.815 1.00 19.41 181 TYR A C 1
ATOM 1581 O O . TYR A 1 205 ? -14.925 38.763 27.710 1.00 19.58 181 TYR A O 1
ATOM 1590 N N . ILE A 1 206 ? -15.608 38.442 25.606 1.00 19.68 182 ILE A N 1
ATOM 1591 C CA . ILE A 1 206 ? -15.500 39.895 25.284 1.00 20.32 182 ILE A CA 1
ATOM 1592 C C . ILE A 1 206 ? -16.417 40.749 26.177 1.00 20.35 182 ILE A C 1
ATOM 1593 O O . ILE A 1 206 ? -16.017 41.836 26.660 1.00 19.75 182 ILE A O 1
ATOM 1598 N N . ALA A 1 207 ? -17.649 40.288 26.431 1.00 19.87 183 ALA A N 1
ATOM 1599 C CA . ALA A 1 207 ? -18.552 40.980 27.331 1.00 21.33 183 ALA A CA 1
ATOM 1600 C C . ALA A 1 207 ? -17.908 41.143 28.710 1.00 21.59 183 ALA A C 1
ATOM 1601 O O . ALA A 1 207 ? -18.020 42.210 29.328 1.00 22.17 183 ALA A O 1
ATOM 1603 N N . ASP A 1 208 ? -17.255 40.096 29.192 1.00 22.15 184 ASP A N 1
ATOM 1604 C CA A ASP A 1 208 ? -16.565 40.178 30.470 0.50 22.71 184 ASP A CA 1
ATOM 1605 C CA B ASP A 1 208 ? -16.555 40.157 30.476 0.50 22.50 184 ASP A CA 1
ATOM 1606 C C . ASP A 1 208 ? -15.381 41.156 30.439 1.00 22.61 184 ASP A C 1
ATOM 1607 O O . ASP A 1 208 ? -15.184 41.929 31.407 1.00 23.60 184 ASP A O 1
ATOM 1616 N N . LEU A 1 209 ? -14.610 41.134 29.354 1.00 22.00 185 LEU A N 1
ATOM 1617 C CA . LEU A 1 209 ? -13.503 42.115 29.182 1.00 22.40 185 LEU A CA 1
ATOM 1618 C C . LEU A 1 209 ? -14.079 43.531 29.242 1.00 22.23 185 LEU A C 1
ATOM 1619 O O . LEU A 1 209 ? -13.489 44.437 29.844 1.00 22.01 185 LEU A O 1
ATOM 1624 N N . LYS A 1 210 ? -15.222 43.725 28.601 1.00 21.92 186 LYS A N 1
ATOM 1625 C CA . LYS A 1 210 ? -15.837 45.062 28.528 1.00 22.52 186 LYS A CA 1
ATOM 1626 C C . LYS A 1 210 ? -16.271 45.537 29.899 1.00 23.68 186 LYS A C 1
ATOM 1627 O O . LYS A 1 210 ? -16.232 46.731 30.194 1.00 24.12 186 LYS A O 1
ATOM 1633 N N . LYS A 1 211 ? -16.694 44.600 30.742 1.00 24.63 187 LYS A N 1
ATOM 1634 C CA . LYS A 1 211 ? -17.063 44.920 32.120 1.00 27.63 187 LYS A CA 1
ATOM 1635 C C . LYS A 1 211 ? -15.823 45.202 32.983 1.00 26.89 187 LYS A C 1
ATOM 1636 O O . LYS A 1 211 ? -15.871 46.066 33.859 1.00 28.57 187 LYS A O 1
ATOM 1642 N N . LYS A 1 212 ? -14.739 44.487 32.744 1.00 27.05 188 LYS A N 1
ATOM 1643 C CA . LYS A 1 212 ? -13.518 44.590 33.549 1.00 27.21 188 LYS A CA 1
ATOM 1644 C C . LYS A 1 212 ? -12.736 45.865 33.245 1.00 26.43 188 LYS A C 1
ATOM 1645 O O . LYS A 1 212 ? -12.152 46.472 34.147 1.00 26.44 188 LYS A O 1
ATOM 1651 N N . HIS A 1 213 ? -12.752 46.289 31.985 1.00 24.36 189 HIS A N 1
ATOM 1652 C CA . HIS A 1 213 ? -11.928 47.412 31.540 1.00 24.34 189 HIS A CA 1
ATOM 1653 C C . HIS A 1 213 ? -12.755 48.641 31.240 1.00 23.54 189 HIS A C 1
ATOM 1654 O O . HIS A 1 213 ? -13.536 48.660 30.280 1.00 23.59 189 HIS A O 1
ATOM 1661 N N . GLY A 1 214 ? -12.523 49.705 32.005 1.00 21.37 190 GLY A N 1
ATOM 1662 C CA . GLY A 1 214 ? -13.325 50.902 31.880 1.00 21.11 190 GLY A CA 1
ATOM 1663 C C . GLY A 1 214 ? -13.178 51.627 30.551 1.00 20.71 190 GLY A C 1
ATOM 1664 O O . GLY A 1 214 ? -14.127 52.280 30.094 1.00 21.99 190 GLY A O 1
ATOM 1665 N N . ASN A 1 215 ? -11.997 51.562 29.961 1.00 19.55 191 ASN A N 1
ATOM 1666 C CA . ASN A 1 215 ? -11.671 52.370 28.783 1.00 20.76 191 ASN A CA 1
ATOM 1667 C C . ASN A 1 215 ? -11.494 51.457 27.569 1.00 19.93 191 ASN A C 1
ATOM 1668 O O . ASN A 1 215 ? -10.504 51.535 26.831 1.00 24.48 191 ASN A O 1
ATOM 1673 N N . VAL A 1 216 ? -12.477 50.622 27.313 1.00 19.06 192 VAL A N 1
ATOM 1674 C CA . VAL A 1 216 ? -12.329 49.556 26.344 1.00 17.98 192 VAL A CA 1
ATOM 1675 C C . VAL A 1 216 ? -12.712 49.976 24.909 1.00 17.94 192 VAL A C 1
ATOM 1676 O O . VAL A 1 216 ? -13.682 50.724 24.701 1.00 17.37 192 VAL A O 1
ATOM 1680 N N . GLU A 1 217 ? -11.935 49.480 23.951 1.00 17.72 193 GLU A N 1
ATOM 1681 C CA . GLU A 1 217 ? -12.247 49.572 22.529 1.00 18.02 193 GLU A CA 1
ATOM 1682 C C . GLU A 1 217 ? -12.141 48.182 21.896 1.00 18.42 193 GLU A C 1
ATOM 1683 O O . GLU A 1 217 ? -11.252 47.417 22.224 1.00 18.63 193 GLU A O 1
ATOM 1689 N N . LEU A 1 218 ? -13.041 47.890 20.969 1.00 17.81 194 LEU A N 1
ATOM 1690 C CA . LEU A 1 218 ? -12.964 46.684 20.153 1.00 18.18 194 LEU A CA 1
ATOM 1691 C C . LEU A 1 218 ? -12.558 47.086 18.744 1.00 19.37 194 LEU A C 1
ATOM 1692 O O . LEU A 1 218 ? -13.076 48.056 18.225 1.00 19.51 194 LEU A O 1
ATOM 1697 N N . ILE A 1 219 ? -11.654 46.332 18.146 1.00 19.01 195 ILE A N 1
ATOM 1698 C CA . ILE A 1 219 ? -11.294 46.468 16.738 1.00 19.75 195 ILE A CA 1
ATOM 1699 C C . ILE A 1 219 ? -11.419 45.104 16.050 1.00 20.59 195 ILE A C 1
ATOM 1700 O O . ILE A 1 219 ? -11.576 44.092 16.714 1.00 20.15 195 ILE A O 1
ATOM 1705 N N . SER A 1 220 ? -11.394 45.087 14.717 1.00 20.47 196 SER A N 1
ATOM 1706 C CA . SER A 1 220 ? -11.552 43.816 14.014 1.00 20.60 196 SER A CA 1
ATOM 1707 C C . SER A 1 220 ? -10.696 43.795 12.772 1.00 20.74 196 SER A C 1
ATOM 1708 O O . SER A 1 220 ? -10.448 44.836 12.157 1.00 20.86 196 SER A O 1
ATOM 1711 N N . SER A 1 221 ? -10.213 42.611 12.438 1.00 20.58 197 SER A N 1
ATOM 1712 C CA A SER A 1 221 ? -9.359 42.416 11.257 0.50 21.00 197 SER A CA 1
ATOM 1713 C CA B SER A 1 221 ? -9.319 42.403 11.327 0.50 21.10 197 SER A CA 1
ATOM 1714 C C . SER A 1 221 ? -9.499 40.973 10.825 1.00 20.48 197 SER A C 1
ATOM 1715 O O . SER A 1 221 ? -9.919 40.102 11.603 1.00 20.21 197 SER A O 1
ATOM 1720 N N . GLY A 1 222 ? -9.189 40.739 9.553 1.00 20.46 198 GLY A N 1
ATOM 1721 C CA . GLY A 1 222 ? -9.279 39.420 8.985 1.00 20.75 198 GLY A CA 1
ATOM 1722 C C . GLY A 1 222 ? -8.144 38.471 9.394 1.00 20.01 198 GLY A C 1
ATOM 1723 O O . GLY A 1 222 ? -7.004 38.889 9.611 1.00 20.59 198 GLY A O 1
ATOM 1724 N N . SER A 1 223 ? -8.494 37.183 9.448 1.00 20.07 199 SER A N 1
ATOM 1725 C CA . SER A 1 223 ? -7.498 36.095 9.439 1.00 19.94 199 SER A CA 1
ATOM 1726 C C . SER A 1 223 ? -6.501 36.285 10.589 1.00 19.76 199 SER A C 1
ATOM 1727 O O . SER A 1 223 ? -6.834 36.762 11.688 1.00 19.86 199 SER A O 1
ATOM 1730 N N . SER A 1 224 ? -5.270 35.885 10.346 1.00 19.35 200 SER A N 1
ATOM 1731 C CA . SER A 1 224 ? -4.221 35.934 11.348 1.00 19.34 200 SER A CA 1
ATOM 1732 C C . SER A 1 224 ? -3.647 37.318 11.601 1.00 19.47 200 SER A C 1
ATOM 1733 O O . SER A 1 224 ? -2.766 37.492 12.450 1.00 20.24 200 SER A O 1
ATOM 1736 N N . ILE A 1 225 ? -4.126 38.341 10.891 1.00 19.17 201 ILE A N 1
ATOM 1737 C CA . ILE A 1 225 ? -3.739 39.710 11.195 1.00 18.79 201 ILE A CA 1
ATOM 1738 C C . ILE A 1 225 ? -4.111 39.987 12.666 1.00 18.89 201 ILE A C 1
ATOM 1739 O O . ILE A 1 225 ? -3.472 40.789 13.334 1.00 19.39 201 ILE A O 1
ATOM 1744 N N . LYS A 1 226 ? -5.151 39.315 13.150 1.00 18.85 202 LYS A N 1
ATOM 1745 C CA . LYS A 1 226 ? -5.572 39.517 14.555 1.00 19.30 202 LYS A CA 1
ATOM 1746 C C . LYS A 1 226 ? -4.465 39.160 15.541 1.00 19.98 202 LYS A C 1
ATOM 1747 O O . LYS A 1 226 ? -4.307 39.815 16.569 1.00 21.12 202 LYS A O 1
ATOM 1753 N N . ILE A 1 227 ? -3.676 38.141 15.210 1.00 18.91 203 ILE A N 1
ATOM 1754 C CA . ILE A 1 227 ? -2.548 37.752 16.056 1.00 18.90 203 ILE A CA 1
ATOM 1755 C C . ILE A 1 227 ? -1.458 38.816 15.918 1.00 20.27 203 ILE A C 1
ATOM 1756 O O . ILE A 1 227 ? -0.840 39.256 16.904 1.00 21.04 203 ILE A O 1
ATOM 1761 N N . CYS A 1 228 ? -1.240 39.262 14.675 1.00 20.48 204 CYS A N 1
ATOM 1762 C CA . CYS A 1 228 ? -0.267 40.303 14.377 1.00 20.24 204 CYS A CA 1
ATOM 1763 C C . CYS A 1 228 ? -0.532 41.621 15.094 1.00 20.59 204 CYS A C 1
ATOM 1764 O O . CYS A 1 228 ? 0.395 42.300 15.489 1.00 20.66 204 CYS A O 1
ATOM 1767 N N . LEU A 1 229 ? -1.802 41.955 15.278 1.00 20.04 205 LEU A N 1
ATOM 1768 C CA . LEU A 1 229 ? -2.170 43.214 15.918 1.00 19.91 205 LEU A CA 1
ATOM 1769 C C . LEU A 1 229 ? -1.684 43.197 17.368 1.00 19.81 205 LEU A C 1
ATOM 1770 O O . LEU A 1 229 ? -1.258 44.225 17.884 1.00 19.80 205 LEU A O 1
ATOM 1775 N N . VAL A 1 230 ? -1.771 42.036 18.017 1.00 19.43 206 VAL A N 1
ATOM 1776 C CA . VAL A 1 230 ? -1.225 41.930 19.383 1.00 19.44 206 VAL A CA 1
ATOM 1777 C C . VAL A 1 230 ? 0.308 42.019 19.377 1.00 18.63 206 VAL A C 1
ATOM 1778 O O . VAL A 1 230 ? 0.892 42.726 20.186 1.00 18.72 206 VAL A O 1
ATOM 1782 N N . ALA A 1 231 ? 0.949 41.325 18.436 1.00 18.92 207 ALA A N 1
ATOM 1783 C CA . ALA A 1 231 ? 2.394 41.382 18.309 1.00 19.27 207 ALA A CA 1
ATOM 1784 C C . ALA A 1 231 ? 2.874 42.819 18.026 1.00 19.96 207 ALA A C 1
ATOM 1785 O O . ALA A 1 231 ? 3.953 43.216 18.462 1.00 20.27 207 ALA A O 1
ATOM 1787 N N . GLU A 1 232 ? 2.071 43.591 17.287 1.00 20.10 208 GLU A N 1
ATOM 1788 C CA . GLU A 1 232 ? 2.415 44.958 16.915 1.00 21.17 208 GLU A CA 1
ATOM 1789 C C . GLU A 1 232 ? 2.252 45.943 18.065 1.00 20.69 208 GLU A C 1
ATOM 1790 O O . GLU A 1 232 ? 2.837 47.011 18.041 1.00 20.58 208 GLU A O 1
ATOM 1796 N N . GLY A 1 233 ? 1.500 45.549 19.081 1.00 20.79 209 GLY A N 1
ATOM 1797 C CA . GLY A 1 233 ? 1.132 46.428 20.184 1.00 21.78 209 GLY A CA 1
ATOM 1798 C C . GLY A 1 233 ? -0.128 47.227 19.906 1.00 22.32 209 GLY A C 1
ATOM 1799 O O . GLY A 1 233 ? -0.441 48.141 20.678 1.00 24.14 209 GLY A O 1
ATOM 1800 N N . LYS A 1 234 ? -0.853 46.907 18.846 1.00 22.39 210 LYS A N 1
ATOM 1801 C CA A LYS A 1 234 ? -2.079 47.630 18.473 0.50 22.50 210 LYS A CA 1
ATOM 1802 C CA B LYS A 1 234 ? -2.078 47.632 18.485 0.50 22.83 210 LYS A CA 1
ATOM 1803 C C . LYS A 1 234 ? -3.315 47.121 19.207 1.00 23.34 210 LYS A C 1
ATOM 1804 O O . LYS A 1 234 ? -4.365 47.797 19.229 1.00 24.21 210 LYS A O 1
ATOM 1815 N N . ALA A 1 235 ? -3.208 45.957 19.819 1.00 22.54 211 ALA A N 1
ATOM 1816 C CA . ALA A 1 235 ? -4.304 45.385 20.607 1.00 22.10 211 ALA A CA 1
ATOM 1817 C C . ALA A 1 235 ? -3.701 44.691 21.815 1.00 22.05 211 ALA A C 1
ATOM 1818 O O . ALA A 1 235 ? -2.585 44.165 21.732 1.00 22.79 211 ALA A O 1
ATOM 1820 N N . ASP A 1 236 ? -4.422 44.677 22.917 1.00 20.97 212 ASP A N 1
ATOM 1821 C CA . ASP A 1 236 ? -3.986 44.006 24.127 1.00 20.98 212 ASP A CA 1
ATOM 1822 C C . ASP A 1 236 ? -4.287 42.509 24.113 1.00 21.79 212 ASP A C 1
ATOM 1823 O O . ASP A 1 236 ? -3.537 41.712 24.679 1.00 22.59 212 ASP A O 1
ATOM 1828 N N . VAL A 1 237 ? -5.423 42.136 23.541 1.00 21.17 213 VAL A N 1
ATOM 1829 C CA . VAL A 1 237 ? -5.869 40.742 23.618 1.00 21.14 213 VAL A CA 1
ATOM 1830 C C . VAL A 1 237 ? -6.624 40.353 22.365 1.00 21.24 213 VAL A C 1
ATOM 1831 O O . VAL A 1 237 ? -7.410 41.144 21.840 1.00 21.30 213 VAL A O 1
ATOM 1835 N N . TYR A 1 238 ? -6.373 39.129 21.908 1.00 20.46 214 TYR A N 1
ATOM 1836 C CA . TYR A 1 238 ? -7.137 38.486 20.850 1.00 20.24 214 TYR A CA 1
ATOM 1837 C C . TYR A 1 238 ? -7.604 37.126 21.378 1.00 19.73 214 TYR A C 1
ATOM 1838 O O . TYR A 1 238 ? -6.814 36.172 21.366 1.00 20.15 214 TYR A O 1
ATOM 1847 N N . PRO A 1 239 ? -8.842 37.065 21.874 1.00 19.80 215 PRO A N 1
ATOM 1848 C CA . PRO A 1 239 ? -9.383 35.788 22.356 1.00 19.77 215 PRO A CA 1
ATOM 1849 C C . PRO A 1 239 ? -10.129 35.118 21.230 1.00 21.04 215 PRO A C 1
ATOM 1850 O O . PRO A 1 239 ? -10.899 35.781 20.508 1.00 22.68 215 PRO A O 1
ATOM 1854 N N . ARG A 1 240 ? -9.929 33.830 21.036 1.00 20.31 216 ARG A N 1
ATOM 1855 C CA . ARG A 1 240 ? -10.658 33.114 19.990 1.00 19.67 216 ARG A CA 1
ATOM 1856 C C . ARG A 1 240 ? -11.180 31.811 20.589 1.00 19.31 216 ARG A C 1
ATOM 1857 O O . ARG A 1 240 ? -10.459 30.815 20.688 1.00 19.71 216 ARG A O 1
ATOM 1865 N N . PHE A 1 241 ? -12.440 31.847 21.020 1.00 18.63 217 PHE A N 1
ATOM 1866 C CA . PHE A 1 241 ? -13.095 30.680 21.634 1.00 18.71 217 PHE A CA 1
ATOM 1867 C C . PHE A 1 241 ? -13.964 30.011 20.577 1.00 19.74 217 PHE A C 1
ATOM 1868 O O . PHE A 1 241 ? -15.207 30.010 20.633 1.00 19.35 217 PHE A O 1
ATOM 1876 N N . ALA A 1 242 ? -13.251 29.467 19.592 1.00 19.62 218 ALA A N 1
ATOM 1877 C CA . ALA A 1 242 ? -13.825 28.931 18.377 1.00 19.83 218 ALA A CA 1
ATOM 1878 C C . ALA A 1 242 ? -12.796 27.947 17.840 1.00 20.64 218 ALA A C 1
ATOM 1879 O O . ALA A 1 242 ? -11.610 28.121 18.083 1.00 20.91 218 ALA A O 1
ATOM 1881 N N . PRO A 1 243 ? -13.235 26.958 17.072 1.00 20.67 219 PRO A N 1
ATOM 1882 C CA . PRO A 1 243 ? -12.317 26.021 16.461 1.00 20.55 219 PRO A CA 1
ATOM 1883 C C . PRO A 1 243 ? -11.475 26.680 15.347 1.00 20.98 219 PRO A C 1
ATOM 1884 O O . PRO A 1 243 ? -12.001 27.420 14.510 1.00 21.67 219 PRO A O 1
ATOM 1888 N N . THR A 1 244 ? -10.163 26.469 15.409 1.00 20.27 220 THR A N 1
ATOM 1889 C CA . THR A 1 244 ? -9.235 26.904 14.347 1.00 20.55 220 THR A CA 1
ATOM 1890 C C . THR A 1 244 ? -8.254 25.758 14.161 1.00 20.86 220 THR A C 1
ATOM 1891 O O . THR A 1 244 ? -8.210 24.866 14.975 1.00 19.34 220 THR A O 1
ATOM 1903 N N . GLU A 1 246 ? -4.233 24.324 13.352 1.00 20.20 222 GLU A N 1
ATOM 1904 C CA . GLU A 1 246 ? -2.832 24.651 13.663 1.00 19.91 222 GLU A CA 1
ATOM 1905 C C . GLU A 1 246 ? -2.172 25.578 12.652 1.00 19.60 222 GLU A C 1
ATOM 1906 O O . GLU A 1 246 ? -1.443 26.486 13.013 1.00 19.83 222 GLU A O 1
ATOM 1912 N N . TRP A 1 247 ? -2.419 25.311 11.378 1.00 19.37 223 TRP A N 1
ATOM 1913 C CA . TRP A 1 247 ? -1.806 26.093 10.303 1.00 19.64 223 TRP A CA 1
ATOM 1914 C C . TRP A 1 247 ? -2.274 27.537 10.239 1.00 19.86 223 TRP A C 1
ATOM 1915 O O . TRP A 1 247 ? -1.625 28.366 9.608 1.00 20.26 223 TRP A O 1
ATOM 1926 N N . ASP A 1 248 ? -3.397 27.875 10.889 1.00 19.70 224 ASP A N 1
ATOM 1927 C CA . ASP A 1 248 ? -3.814 29.258 10.927 1.00 20.21 224 ASP A CA 1
ATOM 1928 C C . ASP A 1 248 ? -3.277 30.068 12.094 1.00 19.87 224 ASP A C 1
ATOM 1929 O O . ASP A 1 248 ? -3.423 31.282 12.111 1.00 21.14 224 ASP A O 1
ATOM 1934 N N . THR A 1 249 ? -2.697 29.380 13.077 1.00 19.07 225 THR A N 1
ATOM 1935 C CA . THR A 1 249 ? -2.104 30.070 14.202 1.00 18.54 225 THR A CA 1
ATOM 1936 C C . THR A 1 249 ? -0.576 29.996 14.292 1.00 18.15 225 THR A C 1
ATOM 1937 O O . THR A 1 249 ? 0.036 30.865 14.909 1.00 17.94 225 THR A O 1
ATOM 1941 N N . ALA A 1 250 ? 0.029 28.954 13.730 1.00 18.61 226 ALA A N 1
ATOM 1942 C CA . ALA A 1 250 ? 1.432 28.688 13.987 1.00 18.56 226 ALA A CA 1
ATOM 1943 C C . ALA A 1 250 ? 2.328 29.868 13.604 1.00 18.39 226 ALA A C 1
ATOM 1944 O O . ALA A 1 250 ? 3.190 30.286 14.390 1.00 18.54 226 ALA A O 1
ATOM 1946 N N . ALA A 1 251 ? 2.130 30.406 12.407 1.00 18.68 227 ALA A N 1
ATOM 1947 C CA . ALA A 1 251 ? 2.978 31.497 11.956 1.00 18.45 227 ALA A CA 1
ATOM 1948 C C . ALA A 1 251 ? 2.839 32.723 12.866 1.00 18.62 227 ALA A C 1
ATOM 1949 O O . ALA A 1 251 ? 3.837 33.293 13.320 1.00 18.18 227 ALA A O 1
ATOM 1951 N N . GLY A 1 252 ? 1.598 33.116 13.127 1.00 18.30 228 GLY A N 1
ATOM 1952 C CA . GLY A 1 252 ? 1.336 34.260 13.983 1.00 18.15 228 GLY A CA 1
ATOM 1953 C C . GLY A 1 252 ? 1.859 34.047 15.392 1.00 17.39 228 GLY A C 1
ATOM 1954 O O . GLY A 1 252 ? 2.332 34.981 16.049 1.00 18.14 228 GLY A O 1
ATOM 1955 N N . HIS A 1 253 ? 1.796 32.816 15.857 1.00 17.81 229 HIS A N 1
ATOM 1956 C CA . HIS A 1 253 ? 2.255 32.445 17.194 1.00 18.32 229 HIS A CA 1
ATOM 1957 C C . HIS A 1 253 ? 3.773 32.650 17.302 1.00 17.90 229 HIS A C 1
ATOM 1958 O O . HIS A 1 253 ? 4.257 33.192 18.285 1.00 18.32 229 HIS A O 1
ATOM 1965 N N . ALA A 1 254 ? 4.538 32.265 16.275 1.00 18.54 230 ALA A N 1
ATOM 1966 C CA . ALA A 1 254 ? 5.970 32.537 16.286 1.00 18.73 230 ALA A CA 1
ATOM 1967 C C . ALA A 1 254 ? 6.241 34.039 16.353 1.00 18.93 230 ALA A C 1
ATOM 1968 O O . ALA A 1 254 ? 7.132 34.498 17.071 1.00 18.78 230 ALA A O 1
ATOM 1970 N N . ILE A 1 255 ? 5.474 34.784 15.571 1.00 18.50 231 ILE A N 1
ATOM 1971 C CA . ILE A 1 255 ? 5.595 36.229 15.506 1.00 19.25 231 ILE A CA 1
ATOM 1972 C C . ILE A 1 255 ? 5.275 36.835 16.877 1.00 18.75 231 ILE A C 1
ATOM 1973 O O . ILE A 1 255 ? 6.030 37.649 17.424 1.00 18.94 231 ILE A O 1
ATOM 1978 N N . ALA A 1 256 ? 4.171 36.398 17.447 1.00 18.38 232 ALA A N 1
ATOM 1979 C CA . ALA A 1 256 ? 3.774 36.867 18.774 1.00 18.83 232 ALA A CA 1
ATOM 1980 C C . ALA A 1 256 ? 4.874 36.626 19.817 1.00 18.49 232 ALA A C 1
ATOM 1981 O O . ALA A 1 256 ? 5.250 37.534 20.584 1.00 18.97 232 ALA A O 1
ATOM 1983 N N . ARG A 1 257 ? 5.406 35.417 19.859 1.00 18.30 233 ARG A N 1
ATOM 1984 C CA . ARG A 1 257 ? 6.445 35.094 20.836 1.00 18.71 233 ARG A CA 1
ATOM 1985 C C . ARG A 1 257 ? 7.666 35.998 20.720 1.00 18.37 233 ARG A C 1
ATOM 1986 O O . ARG A 1 257 ? 8.198 36.486 21.722 1.00 18.56 233 ARG A O 1
ATOM 1994 N N . ALA A 1 258 ? 8.098 36.239 19.489 1.00 18.47 234 ALA A N 1
ATOM 1995 C CA . ALA A 1 258 ? 9.298 37.044 19.258 1.00 18.77 234 ALA A CA 1
ATOM 1996 C C . ALA A 1 258 ? 9.075 38.540 19.577 1.00 18.99 234 ALA A C 1
ATOM 1997 O O . ALA A 1 258 ? 10.044 39.283 19.790 1.00 19.68 234 ALA A O 1
ATOM 1999 N N . ALA A 1 259 ? 7.803 38.937 19.653 1.00 18.93 235 ALA A N 1
ATOM 2000 C CA . ALA A 1 259 ? 7.368 40.284 20.054 1.00 19.02 235 ALA A CA 1
ATOM 2001 C C . ALA A 1 259 ? 7.065 40.434 21.556 1.00 18.75 235 ALA A C 1
ATOM 2002 O O . ALA A 1 259 ? 6.682 41.512 22.007 1.00 20.34 235 ALA A O 1
ATOM 2004 N N . GLY A 1 260 ? 7.313 39.387 22.348 1.00 18.89 236 GLY A N 1
ATOM 2005 C CA . GLY A 1 260 ? 7.065 39.421 23.765 1.00 19.49 236 GLY A CA 1
ATOM 2006 C C . GLY A 1 260 ? 5.661 39.042 24.177 1.00 19.19 236 GLY A C 1
ATOM 2007 O O . GLY A 1 260 ? 5.269 39.235 25.340 1.00 20.29 236 GLY A O 1
ATOM 2016 N N . GLU A 1 262 ? 2.339 35.967 23.662 1.00 19.78 238 GLU A N 1
ATOM 2017 C CA . GLU A 1 262 ? 2.180 34.520 23.697 1.00 19.65 238 GLU A CA 1
ATOM 2018 C C . GLU A 1 262 ? 0.765 34.161 23.246 1.00 19.40 238 GLU A C 1
ATOM 2019 O O . GLU A 1 262 ? -0.145 34.995 23.321 1.00 20.26 238 GLU A O 1
ATOM 2025 N N . VAL A 1 263 ? 0.614 32.946 22.728 1.00 18.74 239 VAL A N 1
ATOM 2026 C CA . VAL A 1 263 ? -0.690 32.432 22.314 1.00 18.31 239 VAL A CA 1
ATOM 2027 C C . VAL A 1 263 ? -0.996 31.247 23.256 1.00 18.31 239 VAL A C 1
ATOM 2028 O O . VAL A 1 263 ? -0.511 30.115 23.064 1.00 18.04 239 VAL A O 1
ATOM 2032 N N . TYR A 1 264 ? -1.776 31.535 24.287 1.00 17.65 240 TYR A N 1
ATOM 2033 C CA . TYR A 1 264 ? -2.103 30.556 25.330 1.00 18.64 240 TYR A CA 1
ATOM 2034 C C . TYR A 1 264 ? -3.308 29.715 24.940 1.00 18.89 240 TYR A C 1
ATOM 2035 O O . TYR A 1 264 ? -4.263 30.223 24.310 1.00 19.50 240 TYR A O 1
ATOM 2044 N N . GLN A 1 265 ? -3.300 28.458 25.362 1.00 18.45 241 GLN A N 1
ATOM 2045 C CA . GLN A 1 265 ? -4.527 27.675 25.428 1.00 18.93 241 GLN A CA 1
ATOM 2046 C C . GLN A 1 265 ? -5.428 28.366 26.456 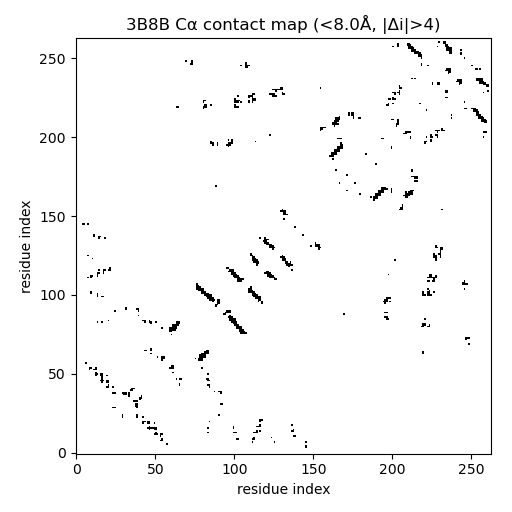1.00 19.11 241 GLN A C 1
ATOM 2047 O O . GLN A 1 265 ? -5.040 28.570 27.606 1.00 19.85 241 GLN A O 1
ATOM 2053 N N . ALA A 1 266 ? -6.615 28.748 26.033 1.00 19.50 242 ALA A N 1
ATOM 2054 C CA . ALA A 1 266 ? -7.523 29.488 26.919 1.00 20.82 242 ALA A CA 1
ATOM 2055 C C . ALA A 1 266 ? -7.859 28.637 28.129 1.00 21.24 242 ALA A C 1
ATOM 2056 O O . ALA A 1 266 ? -8.238 27.467 28.004 1.00 21.54 242 ALA A O 1
ATOM 2058 N N . GLY A 1 267 ? -7.639 29.212 29.308 1.00 22.32 243 GLY A N 1
ATOM 2059 C CA . GLY A 1 267 ? -7.892 28.537 30.575 1.00 22.38 243 GLY A CA 1
ATOM 2060 C C . GLY A 1 267 ? -6.705 27.798 31.129 1.00 23.20 243 GLY A C 1
ATOM 2061 O O . GLY A 1 267 ? -6.791 27.224 32.214 1.00 23.88 243 GLY A O 1
ATOM 2062 N N . LYS A 1 268 ? -5.606 27.773 30.386 1.00 22.78 244 LYS A N 1
ATOM 2063 C CA . LYS A 1 268 ? -4.368 27.142 30.814 1.00 23.76 244 LYS A CA 1
ATOM 2064 C C . LYS A 1 268 ? -3.234 28.151 30.782 1.00 23.48 244 LYS A C 1
ATOM 2065 O O . LYS A 1 268 ? -3.372 29.222 30.214 1.00 24.11 244 LYS A O 1
ATOM 2071 N N . GLU A 1 269 ? -2.097 27.777 31.357 1.00 23.57 245 GLU A N 1
ATOM 2072 C CA . GLU A 1 269 ? -0.876 28.583 31.234 1.00 23.99 245 GLU A CA 1
ATOM 2073 C C . GLU A 1 269 ? 0.033 28.125 30.103 1.00 23.33 245 GLU A C 1
ATOM 2074 O O . GLU A 1 269 ? 1.039 28.763 29.832 1.00 24.80 245 GLU A O 1
ATOM 2080 N N . GLU A 1 270 ? -0.328 27.016 29.457 1.00 22.29 246 GLU A N 1
ATOM 2081 C CA A GLU A 1 270 ? 0.479 26.437 28.390 0.50 21.97 246 GLU A CA 1
ATOM 2082 C CA B GLU A 1 270 ? 0.464 26.423 28.386 0.50 21.89 246 GLU A CA 1
ATOM 2083 C C . GLU A 1 270 ? 0.131 27.077 27.050 1.00 20.29 246 GLU A C 1
ATOM 2084 O O . GLU A 1 270 ? -1.040 27.304 26.753 1.00 19.85 246 GLU A O 1
ATOM 2095 N N . PRO A 1 271 ? 1.157 27.385 26.240 1.00 19.74 247 PRO A N 1
ATOM 2096 C CA . PRO A 1 271 ? 0.850 27.832 24.884 1.00 19.21 247 PRO A CA 1
ATOM 2097 C C . PRO A 1 271 ? 0.195 26.752 24.022 1.00 19.07 247 PRO A C 1
ATOM 2098 O O . PRO A 1 271 ? 0.263 25.550 24.350 1.00 18.26 247 PRO A O 1
ATOM 2102 N N . LEU A 1 272 ? -0.428 27.176 22.918 1.00 18.93 248 LEU A N 1
ATOM 2103 C CA . LEU A 1 272 ? -0.847 26.198 21.900 1.00 19.53 248 LEU A CA 1
ATOM 2104 C C . LEU A 1 272 ? 0.350 25.333 21.506 1.00 19.48 248 LEU A C 1
ATOM 2105 O O . LEU A 1 272 ? 1.470 25.839 21.407 1.00 18.66 248 LEU A O 1
ATOM 2110 N N . ARG A 1 273 ? 0.099 24.044 21.294 1.00 19.20 249 ARG A N 1
ATOM 2111 C CA . ARG A 1 273 ? 1.135 23.090 20.862 1.00 20.69 249 ARG A CA 1
ATOM 2112 C C . ARG A 1 273 ? 0.813 22.600 19.465 1.00 20.54 249 ARG A C 1
ATOM 2113 O O . ARG A 1 273 ? -0.338 22.619 19.043 1.00 20.26 249 ARG A O 1
ATOM 2121 N N . TYR A 1 274 ? 1.838 22.127 18.755 1.00 19.50 250 TYR A N 1
ATOM 2122 C CA . TYR A 1 274 ? 1.709 21.821 17.338 1.00 18.97 250 TYR A CA 1
ATOM 2123 C C . TYR A 1 274 ? 2.173 20.414 16.979 1.00 19.20 250 TYR A C 1
ATOM 2124 O O . TYR A 1 274 ? 2.799 19.710 17.797 1.00 19.12 250 TYR A O 1
ATOM 2133 N N . ASN A 1 275 ? 1.806 20.016 15.761 1.00 19.45 251 ASN A N 1
ATOM 2134 C CA . ASN A 1 275 ? 1.998 18.677 15.235 1.00 19.72 251 ASN A CA 1
ATOM 2135 C C . ASN A 1 275 ? 1.295 17.649 16.111 1.00 19.73 251 ASN A C 1
ATOM 2136 O O . ASN A 1 275 ? 1.786 16.539 16.335 1.00 20.23 251 ASN A O 1
ATOM 2141 N N . LYS A 1 276 ? 0.119 18.039 16.590 1.00 19.67 252 LYS A N 1
ATOM 2142 C CA . LYS A 1 276 ? -0.685 17.183 17.460 1.00 20.59 252 LYS A CA 1
ATOM 2143 C C . LYS A 1 276 ? -1.387 16.107 16.643 1.00 22.19 252 LYS A C 1
ATOM 2144 O O . LYS A 1 276 ? -1.491 16.220 15.425 1.00 22.80 252 LYS A O 1
ATOM 2150 N N . GLU A 1 277 ? -1.924 15.090 17.324 1.00 23.82 253 GLU A N 1
ATOM 2151 C CA . GLU A 1 277 ? -2.696 14.066 16.641 1.00 25.45 253 GLU A CA 1
ATOM 2152 C C . GLU A 1 277 ? -3.891 14.676 15.928 1.00 24.25 253 GLU A C 1
ATOM 2153 O O . GLU A 1 277 ? -4.149 14.359 14.755 1.00 25.06 253 GLU A O 1
ATOM 2159 N N . ASP A 1 278 ? -4.577 15.583 16.610 1.00 23.04 254 ASP A N 1
ATOM 2160 C CA . ASP A 1 278 ? -5.669 16.326 16.027 1.00 23.10 254 ASP A CA 1
ATOM 2161 C C . ASP A 1 278 ? -5.180 17.738 15.730 1.00 22.03 254 ASP A C 1
ATOM 2162 O O . ASP A 1 278 ? -4.776 18.476 16.650 1.00 20.93 254 ASP A O 1
ATOM 2167 N N . LEU A 1 279 ? -5.234 18.135 14.460 1.00 21.90 255 LEU A N 1
ATOM 2168 C CA . LEU A 1 279 ? -4.758 19.454 14.045 1.00 21.72 255 LEU A CA 1
ATOM 2169 C C . LEU A 1 279 ? -5.674 20.653 14.398 1.00 20.53 255 LEU A C 1
ATOM 2170 O O . LEU A 1 279 ? -5.326 21.819 14.174 1.00 20.00 255 LEU A O 1
ATOM 2175 N N . LEU A 1 280 ? -6.844 20.385 14.990 1.00 20.47 256 LEU A N 1
ATOM 2176 C CA . LEU A 1 280 ? -7.613 21.446 15.619 1.00 20.38 256 LEU A CA 1
ATOM 2177 C C . LEU A 1 280 ? -6.834 22.011 16.795 1.00 19.89 256 LEU A C 1
ATOM 2178 O O . LEU A 1 280 ? -6.264 21.245 17.583 1.00 20.10 256 LEU A O 1
ATOM 2183 N N . ASN A 1 281 ? -6.840 23.334 16.899 1.00 19.40 257 ASN A N 1
ATOM 2184 C CA . ASN A 1 281 ? -6.432 24.036 18.120 1.00 19.27 257 ASN A CA 1
ATOM 2185 C C . ASN A 1 281 ? -7.610 24.022 19.085 1.00 19.99 257 ASN A C 1
ATOM 2186 O O . ASN A 1 281 ? -8.756 24.218 18.647 1.00 19.53 257 ASN A O 1
ATOM 2191 N N . PRO A 1 282 ? -7.324 23.989 20.395 1.00 19.77 258 PRO A N 1
ATOM 2192 C CA . PRO A 1 282 ? -8.342 24.419 21.366 1.00 20.30 258 PRO A CA 1
ATOM 2193 C C . PRO A 1 282 ? -8.536 25.929 21.315 1.00 19.46 258 PRO A C 1
ATOM 2194 O O . PRO A 1 282 ? -7.830 26.640 20.566 1.00 19.24 258 PRO A O 1
ATOM 2198 N N . TRP A 1 283 ? -9.448 26.435 22.145 1.00 18.92 259 TRP A N 1
ATOM 2199 C CA . TRP A 1 283 ? -9.591 27.858 22.349 1.00 19.16 259 TRP A CA 1
ATOM 2200 C C . TRP A 1 283 ? -8.240 28.465 22.693 1.00 19.19 259 TRP A C 1
ATOM 2201 O O . TRP A 1 283 ? -7.475 27.855 23.442 1.00 18.80 259 TRP A O 1
ATOM 2212 N N . PHE A 1 284 ? -7.977 29.669 22.187 1.00 18.18 260 PHE A N 1
ATOM 2213 C CA . PHE A 1 284 ? -6.728 30.368 22.526 1.00 18.76 260 PHE A CA 1
ATOM 2214 C C . PHE A 1 284 ? -6.953 31.840 22.839 1.00 18.99 260 PHE A C 1
ATOM 2215 O O . PHE A 1 284 ? -8.008 32.399 22.525 1.00 19.63 260 PHE A O 1
ATOM 2223 N N . ILE A 1 285 ? -5.930 32.431 23.450 1.00 18.92 261 ILE A N 1
ATOM 2224 C CA A ILE A 1 285 ? -5.887 33.850 23.800 0.50 19.51 261 ILE A CA 1
ATOM 2225 C CA B ILE A 1 285 ? -5.910 33.841 23.731 0.50 19.32 261 ILE A CA 1
ATOM 2226 C C . ILE A 1 285 ? -4.480 34.372 23.528 1.00 19.31 261 ILE A C 1
ATOM 2227 O O . ILE A 1 285 ? -3.498 33.847 24.088 1.00 19.31 261 ILE A O 1
ATOM 2236 N N . VAL A 1 286 ? -4.384 35.409 22.705 1.00 18.70 262 VAL A N 1
ATOM 2237 C CA . VAL A 1 286 ? -3.121 36.061 22.420 1.00 19.23 262 VAL A CA 1
ATOM 2238 C C . VAL A 1 286 ? -3.037 37.307 23.290 1.00 19.49 262 VAL A C 1
ATOM 2239 O O . VAL A 1 286 ? -3.947 38.155 23.259 1.00 19.64 262 VAL A O 1
ATOM 2243 N N . GLU A 1 287 ? -1.960 37.423 24.059 1.00 18.95 263 GLU A N 1
ATOM 2244 C CA . GLU A 1 287 ? -1.785 38.562 24.972 1.00 20.05 263 GLU A CA 1
ATOM 2245 C C . GLU A 1 287 ? -0.298 38.665 25.311 1.00 19.72 263 GLU A C 1
ATOM 2246 O O . GLU A 1 287 ? 0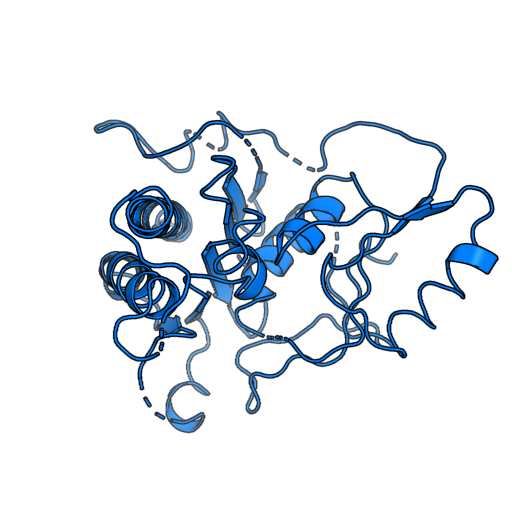.502 37.810 24.929 1.00 19.70 263 GLU A O 1
ATOM 2252 N N . ALA A 1 288 ? 0.080 39.699 26.058 1.00 20.35 264 ALA A N 1
ATOM 2253 C CA . ALA A 1 288 ? 1.445 39.823 26.544 1.00 20.92 264 ALA A CA 1
ATOM 2254 C C . ALA A 1 288 ? 1.870 38.598 27.343 1.00 21.06 264 ALA A C 1
ATOM 2255 O O . ALA A 1 288 ? 1.052 38.024 28.062 1.00 21.27 264 ALA A O 1
ATOM 2257 N N . LYS A 1 289 ? 3.122 38.188 27.220 1.00 22.51 265 LYS A N 1
ATOM 2258 C CA . LYS A 1 289 ? 3.604 37.034 27.978 1.00 23.73 265 LYS A CA 1
ATOM 2259 C C . LYS A 1 289 ? 3.369 37.293 29.456 1.00 24.77 265 LYS A C 1
ATOM 2260 O O . LYS A 1 289 ? 3.679 38.366 29.959 1.00 24.48 265 LYS A O 1
ATOM 2266 N N . ARG A 1 290 ? 2.771 36.321 30.139 1.00 25.43 266 ARG A N 1
ATOM 2267 C CA . ARG A 1 290 ? 2.444 36.471 31.544 1.00 27.19 266 ARG A CA 1
ATOM 2268 C C . ARG A 1 290 ? 3.738 36.420 32.374 1.00 27.61 266 ARG A C 1
ATOM 2269 O O . ARG A 1 290 ? 4.631 35.609 32.095 1.00 28.26 266 ARG A O 1
ATOM 2277 N N A GLU A 1 291 ? 3.807 37.283 33.387 0.50 28.86 267 GLU A N 1
ATOM 2278 N N B GLU A 1 291 ? 3.853 37.335 33.340 0.50 29.32 267 GLU A N 1
ATOM 2279 C CA A GLU A 1 291 ? 4.879 37.304 34.403 0.50 29.02 267 GLU A CA 1
ATOM 2280 C CA B GLU A 1 291 ? 5.093 37.580 34.116 0.50 29.67 267 GLU A CA 1
ATOM 2281 C C A GLU A 1 291 ? 6.019 36.291 34.200 0.50 29.33 267 GLU A C 1
ATOM 2282 C C B GLU A 1 291 ? 6.247 38.027 33.223 0.50 30.65 267 GLU A C 1
ATOM 2283 O O A GLU A 1 291 ? 6.601 35.774 35.168 0.50 29.76 267 GLU A O 1
ATOM 2284 O O B GLU A 1 291 ? 6.978 37.197 32.662 0.50 32.43 267 GLU A O 1
#

Radius of gyration: 17.84 Å; Cα contacts (8 Å, |Δi|>4): 585; chains: 1; bounding box: 46×46×50 Å

Foldseek 3Di:
DVPPQVVLLQQQLFLQLLVLLVCLLVDPPQDLVDPCRHSVNRSQVSSVVSSCVSVVPDPAAEDEPPDDALVVCVPGQKHKQWYSWPFPCCRSVVVQQIWTWIFIHGNQATLTWIARNSFRKIWAAGNPPAIWIHDHNHDDPDDDGSVVSVPTHGLPDDDDDFAEEEDEPDDADVVVVVVVVVVPVVGPRYDYDYGTFLVNLVCQLNVNHAKYWHQDKDQNRCSRSQSNLVRSQGKCQPPDLHGWTDSDNDHITHTIMRHGNDD

Sequence (263 aa):
NLYFFQSNAAAIDAALKAGEEKILLSSIYEDPKSDFEEIADNSPLTIADDRRKAHEAIVAILNETPFPVLSEEEGKDYAVRRRGWDTLWIVDPLDGTKEFIIKKRNGEFTVNIALVQQNAVPVGVIYVPVKKKEELYFAVEGTGAYKSGIVGLEDEGVTLQQIEEKKSEERPLADARRDHFIAVVASRRSHHLTPETEETYIADDLKKKHGNVELISSSGSSIKICLVAEGKKADVYPRFAPTEWDTAAGHAIARAAGEVYQAGKEEEPLRYNKEDLLNPWFIIVEAKREE

B-factor: mean 27.74, std 11.72, range [13.21, 97.07]

Secondary structure (DSSP, 8-state):
--SHHHH--HHHHHHHHHHHHHHHHH-TT--TT--TTSHHHHHHHHHHHHHHHHHTTSSS-EEETT---HHHHTT-SEEEEEEEEE-HHHHHTT----EEEEEEEETTEE--EEEETTTTEEEEEETTTEEE-----S--SSS--S---TTS--------SSEEEEE-SSPPPHHHHHHHHHHHHH-TTEEEEE-STTHHHHHHHHTS-SBEEE-S---TTTHHHHHHHHHT--EEETTSSSBP--S-SS-----EEE-SPP-

Nearest PDB structures (foldseek):
  3b8b-assembly1_A  TM=1.004E+00  e=3.861E-53  Bacteroides thetaiotaomicron VPI-5482
  3t0j-assembly1_B  TM=7.706E-01  e=7.131E-13  Staphylococcus aureus subsp. aureus MSSA476
  2pcr-assembly1_B  TM=7.829E-01  e=2.617E-12  Aquifex aeolicus VF5
  3t0j-assembly1_A  TM=7.727E-01  e=1.144E-12  Staphylococcus aureus subsp. aureus MSSA476
  3t0j-assembly1_D  TM=7.499E-01  e=9.033E-13  Staphylococcus aureus subsp. aureus MSSA476

CATH classification: 3.30.540.10 (+1 more: 3.40.190.80)

Solvent-accessible surface area: 12930 Å² total

InterPro domains:
  IPR000760 Inositol monophosphatase-like [PF00459] (2-252)
  IPR000760 Inositol monophosphatase-like [PR00377] (34-54)
  IPR000760 Inositol monophosphatase-like [PR00377] (78-94)
  IPR000760 Inositol monophosphatase-like [PR00377] (220-244)
  IPR006240 3'(2'),5'-bisphosphate nucleotidase CysQ [MF_02095] (1-265)
  IPR006240 3'(2'),5'-bisphosphate nucleotidase CysQ [TIGR01331] (4-263)
  IPR020583 Inositol monophosphatase, metal-binding site [PS00629] (78-91)
  IPR050725 CysQ/Inositol Monophosphatase [PTHR43028] (2-264)